Protein AF-A0A0N0KCA8-F1 (afdb_monomer)

Secondary structure (DSSP, 8-state):
--------HHHHHHHHHHHHHTT--HHHHHHHHHHHHTT--HHHHHHHHHHHHHHHHHHHHHTS-TTT-HHHHHHHHHHHHHSHHHHS----GGGSHHHHHHHHHHHHHHHHHHHHHHHHHHTT----------TTS---PPPTHHHHHHHHT-S-HHHHHHHHHHHHHHHHHHHHHHHHHHHHHHHHHHHHHHHHHHHHHHHHHHHHHHHHHHHTTPPPPHHHHHHHH----

Radius of gyration: 27.99 Å; Cα contacts (8 Å, |Δi|>4): 144; chains: 1; bounding box: 71×41×69 Å

Structure (mmCIF, N/CA/C/O backbone):
data_AF-A0A0N0KCA8-F1
#
_entry.id   AF-A0A0N0KCA8-F1
#
loop_
_atom_site.group_PDB
_atom_site.id
_atom_site.type_symbol
_atom_site.label_atom_id
_atom_site.label_alt_id
_atom_site.label_comp_id
_atom_site.label_asym_id
_atom_site.label_entity_id
_atom_site.label_seq_id
_atom_site.pdbx_PDB_ins_code
_atom_site.Cartn_x
_atom_site.Cartn_y
_atom_site.Cartn_z
_atom_site.occupancy
_atom_site.B_iso_or_equiv
_atom_site.auth_seq_id
_atom_site.auth_comp_id
_atom_site.auth_asym_id
_atom_site.auth_atom_id
_atom_site.pdbx_PDB_model_num
ATOM 1 N N . MET A 1 1 ? 18.206 -9.427 -24.114 1.00 37.22 1 MET A N 1
ATOM 2 C CA . MET A 1 1 ? 18.079 -10.069 -25.458 1.00 37.22 1 MET A CA 1
ATOM 3 C C . MET A 1 1 ? 18.743 -9.136 -26.460 1.00 37.22 1 MET A C 1
ATOM 5 O O . MET A 1 1 ? 18.180 -8.090 -26.753 1.00 37.22 1 MET A O 1
ATOM 9 N N . LEU A 1 2 ? 19.960 -9.450 -26.917 1.00 40.12 2 LEU A N 1
ATOM 10 C CA . LEU A 1 2 ? 20.650 -8.629 -27.917 1.00 40.12 2 LEU A CA 1
ATOM 11 C C . LEU A 1 2 ? 19.924 -8.774 -29.260 1.00 40.12 2 LEU A C 1
ATOM 13 O O . LEU A 1 2 ? 20.077 -9.776 -29.956 1.00 40.12 2 LEU A O 1
ATOM 17 N N . ILE A 1 3 ? 19.105 -7.778 -29.601 1.00 41.81 3 ILE A N 1
ATOM 18 C CA . ILE A 1 3 ? 18.668 -7.523 -30.979 1.00 41.81 3 ILE A CA 1
ATOM 19 C C . ILE A 1 3 ? 19.947 -7.491 -31.816 1.00 41.81 3 ILE A C 1
ATOM 21 O O . ILE A 1 3 ? 20.856 -6.774 -31.421 1.00 41.81 3 ILE A O 1
ATOM 25 N N . GLY A 1 4 ? 20.040 -8.287 -32.888 1.00 43.47 4 GLY A N 1
ATOM 26 C CA . GLY A 1 4 ? 21.270 -8.583 -33.641 1.00 43.47 4 GLY A CA 1
ATOM 27 C C . GLY A 1 4 ? 22.090 -7.363 -34.075 1.00 43.47 4 GLY A C 1
ATOM 28 O O . GLY A 1 4 ? 22.076 -6.967 -35.239 1.00 43.47 4 GLY A O 1
ATOM 29 N N . THR A 1 5 ? 22.832 -6.783 -33.140 1.00 54.12 5 THR A N 1
ATOM 30 C CA . THR A 1 5 ? 23.699 -5.633 -33.326 1.00 54.12 5 THR A CA 1
ATOM 31 C C . THR A 1 5 ? 25.033 -6.137 -33.835 1.00 54.12 5 THR A C 1
ATOM 33 O O . THR A 1 5 ? 25.737 -6.906 -33.180 1.00 54.12 5 THR A O 1
ATOM 36 N N . ARG A 1 6 ? 25.381 -5.724 -35.053 1.00 60.34 6 ARG A N 1
ATOM 37 C CA . ARG A 1 6 ? 26.718 -5.954 -35.591 1.00 60.34 6 ARG A CA 1
ATOM 38 C C . ARG A 1 6 ? 27.663 -4.978 -34.905 1.00 60.34 6 ARG A C 1
ATOM 40 O O . ARG A 1 6 ? 27.581 -3.777 -35.143 1.00 60.34 6 ARG A O 1
ATOM 47 N N . PHE A 1 7 ? 28.519 -5.500 -34.038 1.00 65.69 7 PHE A N 1
ATOM 48 C CA . PHE A 1 7 ? 29.639 -4.743 -33.500 1.00 65.69 7 PHE A CA 1
ATOM 49 C C . PHE A 1 7 ? 30.758 -4.685 -34.535 1.00 65.69 7 PHE A C 1
ATOM 51 O O . PHE A 1 7 ? 30.959 -5.629 -35.301 1.00 65.69 7 PHE A O 1
ATOM 58 N N . ASP A 1 8 ? 31.497 -3.583 -34.526 1.00 78.00 8 ASP A N 1
ATOM 59 C CA . ASP A 1 8 ? 32.816 -3.550 -35.142 1.00 78.00 8 ASP A CA 1
ATOM 60 C C . ASP A 1 8 ? 33.699 -4.656 -34.509 1.00 78.00 8 ASP A C 1
ATOM 62 O O . ASP A 1 8 ? 33.614 -4.852 -33.288 1.00 78.00 8 ASP A O 1
ATOM 66 N N . PRO A 1 9 ? 34.504 -5.407 -35.288 1.00 75.25 9 PRO A N 1
ATOM 67 C CA . PRO A 1 9 ? 35.347 -6.489 -34.773 1.00 75.25 9 PRO A CA 1
ATOM 68 C C . PRO A 1 9 ? 36.226 -6.089 -33.581 1.00 75.25 9 PRO A C 1
ATOM 70 O O . PRO A 1 9 ? 36.352 -6.867 -32.633 1.00 75.25 9 PRO A O 1
ATOM 73 N N . ASP A 1 10 ? 36.763 -4.868 -33.578 1.00 72.31 10 ASP A N 1
ATOM 74 C CA . ASP A 1 10 ? 37.635 -4.387 -32.503 1.00 72.31 10 ASP A CA 1
ATOM 75 C C . ASP A 1 10 ? 36.829 -4.082 -31.231 1.00 72.31 10 ASP A C 1
ATOM 77 O O . ASP A 1 10 ? 37.261 -4.357 -30.108 1.00 72.31 10 ASP A O 1
ATOM 81 N N . VAL A 1 11 ? 35.606 -3.568 -31.390 1.00 74.00 11 VAL A N 1
ATOM 82 C CA . VAL A 1 11 ? 34.668 -3.323 -30.281 1.00 74.00 11 VAL A CA 1
ATOM 83 C C . VAL A 1 11 ? 34.177 -4.645 -29.688 1.00 74.00 11 VAL A C 1
ATOM 85 O O . VAL A 1 11 ? 34.098 -4.784 -28.467 1.00 74.00 11 VAL A O 1
ATOM 88 N N . PHE A 1 12 ? 33.902 -5.636 -30.536 1.00 79.00 12 PHE A N 1
ATOM 89 C CA . PHE A 1 12 ? 33.502 -6.976 -30.114 1.00 79.00 12 PHE A CA 1
ATOM 90 C C . PHE A 1 12 ? 34.597 -7.669 -29.293 1.00 79.00 12 PHE A C 1
ATOM 92 O O . PHE A 1 12 ? 34.313 -8.227 -28.230 1.00 79.00 12 PHE A O 1
ATOM 99 N N . GLN A 1 13 ? 35.854 -7.603 -29.744 1.00 80.38 13 GLN A N 1
ATOM 100 C CA . GLN A 1 13 ? 36.986 -8.176 -29.012 1.00 80.38 13 GLN A CA 1
ATOM 101 C C . GLN A 1 13 ? 37.179 -7.508 -27.649 1.00 80.38 13 GLN A C 1
ATOM 103 O O . GLN A 1 13 ? 37.361 -8.206 -26.651 1.00 80.38 13 GLN A O 1
ATOM 108 N N . ARG A 1 14 ? 37.060 -6.176 -27.581 1.00 78.94 14 ARG A N 1
ATOM 109 C CA . ARG A 1 14 ? 37.140 -5.432 -26.315 1.00 78.94 14 ARG A CA 1
ATOM 110 C C . ARG A 1 14 ? 36.036 -5.833 -25.342 1.00 78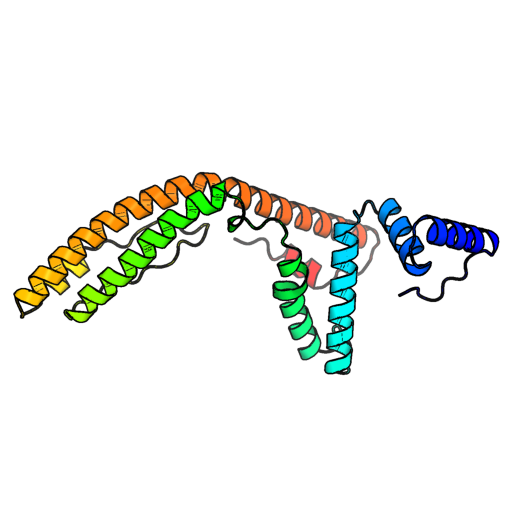.94 14 ARG A C 1
ATOM 112 O O . ARG A 1 14 ? 36.341 -6.160 -24.202 1.00 78.94 14 ARG A O 1
ATOM 119 N N . PHE A 1 15 ? 34.778 -5.894 -25.784 1.00 79.81 15 PHE A N 1
ATOM 120 C CA . PHE A 1 15 ? 33.688 -6.332 -24.907 1.00 79.81 15 PHE A CA 1
ATOM 121 C C . PHE A 1 15 ? 33.823 -7.789 -24.466 1.00 79.81 15 PHE A C 1
ATOM 123 O O . PHE A 1 15 ? 33.475 -8.111 -23.337 1.00 79.81 15 PHE A O 1
ATOM 130 N N . THR A 1 16 ? 34.363 -8.665 -25.311 1.00 83.31 16 THR A N 1
ATOM 131 C CA . THR A 1 16 ? 34.587 -10.071 -24.944 1.00 83.31 16 THR A CA 1
ATOM 132 C C . THR A 1 16 ? 35.695 -10.212 -23.896 1.00 83.31 16 THR A C 1
ATOM 134 O O . THR A 1 16 ? 35.553 -10.988 -22.948 1.00 83.31 16 THR A O 1
ATOM 137 N N . ALA A 1 17 ? 36.776 -9.438 -24.027 1.00 81.69 17 ALA A N 1
ATOM 138 C CA . ALA A 1 17 ? 37.848 -9.382 -23.036 1.00 81.69 17 ALA A CA 1
ATOM 139 C C . ALA A 1 17 ? 37.346 -8.827 -21.694 1.00 81.69 17 ALA A C 1
ATOM 141 O O . ALA A 1 17 ? 37.598 -9.419 -20.646 1.00 81.69 17 ALA A O 1
ATOM 142 N N . ASP A 1 18 ? 36.568 -7.747 -21.736 1.00 80.88 18 ASP A N 1
ATOM 143 C CA . ASP A 1 18 ? 36.010 -7.099 -20.549 1.00 80.88 18 ASP A CA 1
ATOM 144 C C . ASP A 1 18 ? 34.969 -7.982 -19.833 1.00 80.88 18 ASP A C 1
ATOM 146 O O . ASP A 1 18 ? 34.968 -8.068 -18.602 1.00 80.88 18 ASP A O 1
ATOM 150 N N . ALA A 1 19 ? 34.129 -8.692 -20.595 1.00 83.00 19 ALA A N 1
ATOM 151 C CA . ALA A 1 19 ? 33.165 -9.661 -20.072 1.00 83.00 19 ALA A CA 1
ATOM 152 C C . ALA A 1 19 ? 33.876 -10.822 -19.362 1.00 83.00 19 ALA A C 1
ATOM 154 O O . ALA A 1 19 ? 33.496 -11.200 -18.256 1.00 83.00 19 ALA A O 1
ATOM 155 N N . SER A 1 20 ? 34.965 -11.320 -19.956 1.00 79.88 20 SER A N 1
ATOM 156 C CA . SER A 1 20 ? 35.798 -12.374 -19.364 1.00 79.88 20 SER A CA 1
ATOM 157 C C . SER A 1 20 ? 36.511 -11.904 -18.092 1.00 79.88 20 SER A C 1
ATOM 159 O O . SER A 1 20 ? 36.629 -12.664 -17.137 1.00 79.88 20 SER A O 1
ATOM 161 N N . HIS A 1 21 ? 36.972 -10.650 -18.056 1.00 82.38 21 HIS A N 1
ATOM 162 C CA . HIS A 1 21 ? 37.623 -10.067 -16.881 1.00 82.38 21 HIS A CA 1
ATOM 163 C C . HIS A 1 21 ? 36.649 -9.845 -15.715 1.00 82.38 21 HIS A C 1
ATOM 165 O O . HIS A 1 21 ? 37.037 -9.952 -14.555 1.00 82.38 21 HIS A O 1
ATOM 171 N N . SER A 1 22 ? 35.388 -9.555 -16.032 1.00 77.75 22 SER A N 1
ATOM 172 C CA . SER A 1 22 ? 34.336 -9.248 -15.056 1.00 77.75 22 SER A CA 1
ATOM 173 C C . SER A 1 22 ? 33.479 -10.460 -14.670 1.00 77.75 22 SER A C 1
ATOM 175 O O . SER A 1 22 ? 32.490 -10.289 -13.962 1.00 77.75 22 SER A O 1
ATOM 177 N N . ASP A 1 23 ? 33.827 -11.658 -15.152 1.00 84.50 23 ASP A N 1
ATOM 178 C CA . ASP A 1 23 ? 33.072 -12.910 -14.979 1.00 84.50 23 ASP A CA 1
ATOM 179 C C . ASP A 1 23 ? 31.587 -12.794 -15.392 1.00 84.50 23 ASP A C 1
ATOM 181 O O . ASP A 1 23 ? 30.664 -13.283 -14.737 1.00 84.50 23 ASP A O 1
ATOM 185 N N . ARG A 1 24 ? 31.338 -12.079 -16.496 1.00 76.56 24 ARG A N 1
ATOM 186 C CA . ARG A 1 24 ? 30.006 -11.843 -17.067 1.00 76.56 24 ARG A CA 1
ATOM 187 C C . ARG A 1 24 ? 29.896 -12.453 -18.454 1.00 76.56 24 ARG A C 1
ATOM 189 O O . ARG A 1 24 ? 30.866 -12.570 -19.197 1.00 76.56 24 ARG A O 1
ATOM 196 N N . SER A 1 25 ? 28.671 -12.793 -18.848 1.00 82.19 25 SER A N 1
ATOM 197 C CA . SER A 1 25 ? 28.397 -13.112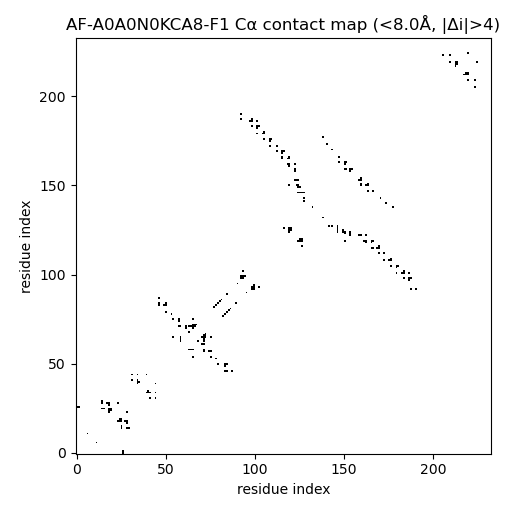 -20.248 1.00 82.19 25 SER A CA 1
ATOM 198 C C . SER A 1 25 ? 28.514 -11.841 -21.099 1.00 82.19 25 SER A C 1
ATOM 200 O O . SER A 1 25 ? 28.172 -10.748 -20.646 1.00 82.19 25 SER A O 1
ATOM 202 N N . LEU A 1 26 ? 28.963 -11.973 -22.351 1.00 77.81 26 LEU A N 1
ATOM 203 C CA . LEU A 1 26 ? 29.059 -10.844 -23.285 1.00 77.81 26 LEU A CA 1
ATOM 204 C C . LEU A 1 26 ? 27.745 -10.031 -23.390 1.00 77.81 26 LEU A C 1
ATOM 206 O O . LEU A 1 26 ? 27.817 -8.803 -23.349 1.00 77.81 26 LEU A O 1
ATOM 210 N N . PRO A 1 27 ? 26.546 -10.652 -23.456 1.00 77.31 27 PRO A N 1
ATOM 211 C CA . PRO A 1 27 ? 25.290 -9.906 -23.402 1.00 77.31 27 PRO A CA 1
ATOM 212 C C . PRO A 1 27 ? 25.114 -9.072 -22.127 1.00 77.31 27 PRO A C 1
ATOM 214 O O . PRO A 1 27 ? 24.722 -7.913 -22.223 1.00 77.31 27 PRO A O 1
ATOM 217 N N . HIS A 1 28 ? 25.451 -9.619 -20.955 1.00 73.12 28 HIS A N 1
ATOM 218 C CA . HIS A 1 28 ? 25.356 -8.882 -19.693 1.00 73.12 28 HIS A CA 1
ATOM 219 C C . HIS A 1 28 ? 26.371 -7.742 -19.597 1.00 73.12 28 HIS A C 1
ATOM 221 O O . HIS A 1 28 ? 26.047 -6.700 -19.043 1.00 73.12 28 HIS A O 1
ATOM 227 N N . GLU A 1 29 ? 27.575 -7.893 -20.149 1.00 78.56 29 GLU A N 1
ATOM 228 C CA . GLU A 1 29 ? 28.566 -6.809 -20.153 1.00 78.56 29 GLU A CA 1
ATOM 229 C C . GLU A 1 29 ? 28.117 -5.631 -21.036 1.00 78.56 29 GLU A C 1
ATOM 231 O O . GLU A 1 29 ? 28.305 -4.467 -20.674 1.00 78.56 29 GLU A O 1
ATOM 236 N N . VAL A 1 30 ? 27.455 -5.912 -22.164 1.00 77.56 30 VAL A N 1
ATOM 237 C CA . VAL A 1 30 ? 26.854 -4.870 -23.010 1.00 77.56 30 VAL A CA 1
ATOM 238 C C . VAL A 1 30 ? 25.689 -4.180 -22.291 1.00 77.56 30 VAL A C 1
ATOM 240 O O . VAL A 1 30 ? 25.617 -2.951 -22.297 1.00 77.56 30 VAL A O 1
ATOM 243 N N . GLU A 1 31 ? 24.804 -4.944 -21.645 1.00 71.69 31 GLU A N 1
ATOM 244 C CA . GLU A 1 31 ? 23.679 -4.404 -20.867 1.00 71.69 31 GLU A CA 1
ATOM 245 C C . GLU A 1 31 ? 24.172 -3.553 -19.679 1.00 71.69 31 GLU A C 1
ATOM 247 O O . GLU A 1 31 ? 23.689 -2.437 -19.490 1.00 71.69 31 GLU A O 1
ATOM 252 N N . TYR A 1 32 ? 25.202 -4.004 -18.958 1.00 71.38 32 TYR A N 1
ATOM 253 C CA . TYR A 1 32 ? 25.847 -3.267 -17.865 1.00 71.38 32 TYR A CA 1
ATOM 254 C C . TYR A 1 32 ? 26.456 -1.936 -18.324 1.00 71.38 32 TYR A C 1
ATOM 256 O O . TYR A 1 32 ? 26.297 -0.899 -17.686 1.00 71.38 32 TYR A O 1
ATOM 264 N N . ARG A 1 33 ? 27.143 -1.908 -19.467 1.00 71.44 33 ARG A N 1
ATOM 265 C CA . ARG A 1 33 ? 27.733 -0.657 -19.973 1.00 71.44 33 ARG A CA 1
ATOM 266 C C . ARG A 1 33 ? 26.690 0.314 -20.497 1.00 71.44 33 ARG A C 1
ATOM 268 O O . ARG A 1 33 ? 26.816 1.517 -20.271 1.00 71.44 33 ARG A O 1
ATOM 275 N N . ALA A 1 34 ? 25.653 -0.196 -21.157 1.00 71.31 34 ALA A N 1
ATOM 276 C CA . ALA A 1 34 ? 24.502 0.611 -21.541 1.00 71.31 34 ALA A CA 1
ATOM 277 C C . ALA A 1 34 ? 23.802 1.200 -20.304 1.00 71.31 34 ALA A C 1
ATOM 279 O O . ALA A 1 34 ? 23.367 2.350 -20.337 1.00 71.31 34 ALA A O 1
ATOM 280 N N . SER A 1 35 ? 23.762 0.460 -19.193 1.00 63.34 35 SER A N 1
ATOM 281 C CA . SER A 1 35 ? 23.184 0.931 -17.935 1.00 63.34 35 SER A CA 1
ATOM 282 C C . SER A 1 35 ? 24.028 2.001 -17.254 1.00 63.34 35 SER A C 1
ATOM 284 O O . SER A 1 35 ? 23.462 2.989 -16.797 1.00 63.34 35 SER A O 1
ATOM 286 N N . ILE A 1 36 ? 25.362 1.864 -17.241 1.00 64.88 36 ILE A N 1
ATOM 287 C CA . ILE A 1 36 ? 26.271 2.906 -16.739 1.00 64.88 36 ILE A CA 1
ATOM 288 C C . ILE A 1 36 ? 26.043 4.206 -17.512 1.00 64.88 36 ILE A C 1
ATOM 290 O O . ILE A 1 36 ? 25.911 5.267 -16.906 1.00 64.88 36 ILE A O 1
ATOM 294 N N . LEU A 1 37 ? 25.955 4.123 -18.842 1.00 60.00 37 LEU A N 1
ATOM 295 C CA . LEU A 1 37 ? 25.692 5.281 -19.700 1.00 60.00 37 LEU A CA 1
ATOM 296 C C . LEU A 1 37 ? 24.308 5.898 -19.446 1.00 60.00 37 LEU A C 1
ATOM 298 O O . LEU A 1 37 ? 24.154 7.111 -19.561 1.00 60.00 37 LEU A O 1
ATOM 302 N N . ALA A 1 38 ? 23.324 5.084 -19.066 1.00 60.81 38 ALA A N 1
ATOM 303 C CA . ALA A 1 38 ? 21.981 5.523 -18.694 1.00 60.81 38 ALA A CA 1
ATOM 304 C C . ALA A 1 38 ? 21.843 5.929 -17.209 1.00 60.81 38 ALA A C 1
ATOM 306 O O . ALA A 1 38 ? 20.753 6.307 -16.785 1.00 60.81 38 ALA A O 1
ATOM 307 N N . GLY A 1 39 ? 22.913 5.845 -16.407 1.00 62.31 39 GLY A N 1
ATOM 308 C CA . GLY A 1 39 ? 22.878 6.134 -14.968 1.00 62.31 39 GLY A CA 1
ATOM 309 C C . GLY A 1 39 ? 22.072 5.126 -14.136 1.00 62.31 39 GLY A C 1
ATOM 310 O O . GLY A 1 39 ? 21.650 5.442 -13.025 1.00 62.31 39 GLY A O 1
ATOM 311 N N . VAL A 1 40 ? 21.838 3.920 -14.658 1.00 69.38 40 VAL A N 1
ATOM 312 C CA . VAL A 1 40 ? 21.051 2.864 -14.011 1.00 69.38 40 VAL A CA 1
ATOM 313 C C . VAL A 1 40 ? 21.973 1.971 -13.181 1.00 69.38 40 VAL A C 1
ATOM 315 O O . VAL A 1 40 ? 22.914 1.371 -13.706 1.00 69.38 40 VAL A O 1
ATOM 318 N N . ASN A 1 41 ? 21.697 1.874 -11.877 1.00 73.38 41 ASN A N 1
ATOM 319 C CA . ASN A 1 41 ? 22.476 1.040 -10.963 1.00 73.38 41 ASN A CA 1
ATOM 320 C C . ASN A 1 41 ? 22.186 -0.466 -11.150 1.00 73.38 41 ASN A C 1
ATOM 322 O O . ASN A 1 41 ? 21.128 -0.866 -11.639 1.00 73.38 41 ASN A O 1
ATOM 326 N N . GLU A 1 42 ? 23.137 -1.304 -10.734 1.00 72.06 42 GLU A N 1
ATOM 327 C CA . GLU A 1 42 ? 23.076 -2.767 -10.874 1.00 72.06 42 GLU A CA 1
ATOM 328 C C . GLU A 1 42 ? 21.803 -3.404 -10.264 1.00 72.06 42 GLU A C 1
ATOM 330 O O . GLU A 1 42 ? 21.177 -4.226 -10.935 1.00 72.06 42 GLU A O 1
ATOM 335 N N . PRO A 1 43 ? 21.317 -3.007 -9.066 1.00 76.19 43 PRO A N 1
ATOM 336 C CA . PRO A 1 43 ? 20.047 -3.523 -8.544 1.00 76.19 43 PRO A CA 1
ATOM 337 C C . PRO A 1 43 ? 18.841 -3.211 -9.441 1.00 76.19 43 PRO A C 1
ATOM 339 O O . PRO A 1 43 ? 17.955 -4.050 -9.612 1.00 76.19 43 PRO A O 1
ATOM 342 N N . THR A 1 44 ? 18.810 -2.021 -10.048 1.00 74.00 44 THR A N 1
ATOM 343 C CA . THR A 1 44 ? 17.738 -1.636 -10.975 1.00 74.00 44 THR A CA 1
ATOM 344 C C . THR A 1 44 ? 17.789 -2.477 -12.246 1.00 74.00 44 THR A C 1
ATOM 346 O O . THR A 1 44 ? 16.746 -2.923 -12.720 1.00 74.00 44 THR A O 1
ATOM 349 N N . LEU A 1 45 ? 18.984 -2.763 -12.771 1.00 74.06 45 LEU A N 1
ATOM 350 C CA . LEU A 1 45 ? 19.143 -3.672 -13.907 1.00 74.06 45 LEU A CA 1
ATOM 351 C C . LEU A 1 45 ? 18.614 -5.072 -13.611 1.00 74.06 45 LEU A C 1
ATOM 353 O O . LEU A 1 45 ? 17.862 -5.627 -14.408 1.00 74.06 45 LEU A O 1
ATOM 357 N N . GLN A 1 46 ? 18.975 -5.634 -12.459 1.00 78.69 46 GLN A N 1
ATOM 358 C CA . GLN A 1 46 ? 18.518 -6.964 -12.065 1.00 78.69 46 GLN A CA 1
ATOM 359 C C . GLN A 1 46 ? 16.992 -7.022 -11.966 1.00 78.69 46 GLN A C 1
ATOM 361 O O . GLN A 1 46 ? 16.382 -7.979 -12.448 1.00 78.69 46 GLN A O 1
ATOM 366 N N . LEU A 1 47 ? 16.364 -5.979 -11.415 1.00 81.75 47 LEU A N 1
ATOM 367 C CA . LEU A 1 47 ? 14.909 -5.867 -11.367 1.00 81.75 47 LEU A CA 1
ATOM 368 C C . LEU A 1 47 ? 14.290 -5.787 -12.772 1.00 81.75 47 LEU A C 1
ATOM 370 O O . LEU A 1 47 ? 13.340 -6.515 -13.059 1.00 81.75 47 LEU A O 1
ATOM 374 N N . ILE A 1 48 ? 14.835 -4.955 -13.665 1.00 81.00 48 ILE A N 1
ATOM 375 C CA . ILE A 1 48 ? 14.360 -4.842 -15.055 1.00 81.00 48 ILE A CA 1
ATOM 376 C C . ILE A 1 48 ? 14.459 -6.195 -15.771 1.00 81.00 48 ILE A C 1
ATOM 378 O O . ILE A 1 48 ? 13.489 -6.634 -16.390 1.00 81.00 48 ILE A O 1
ATOM 382 N N . SER A 1 49 ? 15.585 -6.897 -15.642 1.00 79.75 49 SER A N 1
ATOM 383 C CA . SER A 1 49 ? 15.778 -8.218 -16.248 1.00 79.75 49 SER A CA 1
ATOM 384 C C . SER A 1 49 ? 14.776 -9.250 -15.723 1.00 79.75 49 SER A C 1
ATOM 386 O O . SER A 1 49 ? 14.215 -10.020 -16.506 1.00 79.75 49 SER A O 1
ATOM 388 N N . GLN A 1 50 ? 14.479 -9.240 -14.419 1.00 83.12 50 GLN A N 1
ATOM 389 C CA . GLN A 1 50 ? 13.448 -10.105 -13.835 1.00 83.12 50 GLN A CA 1
ATOM 390 C C . GLN A 1 50 ? 12.049 -9.785 -14.378 1.00 83.12 50 GLN A C 1
ATOM 392 O O . GLN A 1 50 ? 11.299 -10.706 -14.705 1.00 83.12 50 GLN A O 1
ATOM 397 N N . LEU A 1 51 ? 11.699 -8.502 -14.504 1.00 85.12 51 LEU A N 1
ATOM 398 C CA . LEU A 1 51 ? 10.417 -8.069 -15.065 1.00 85.12 51 LEU A CA 1
ATOM 399 C C . LEU A 1 51 ? 10.256 -8.526 -16.517 1.00 85.12 51 LEU A C 1
ATOM 401 O O . LEU A 1 51 ? 9.237 -9.124 -16.857 1.00 85.12 51 LEU A O 1
ATOM 405 N N . ILE A 1 52 ? 11.278 -8.312 -17.349 1.00 86.38 52 ILE A N 1
ATOM 406 C CA . ILE A 1 52 ? 11.278 -8.743 -18.753 1.00 86.38 52 ILE A CA 1
ATOM 407 C C . ILE A 1 52 ? 11.083 -10.258 -18.847 1.00 86.38 52 ILE A C 1
ATOM 409 O O . ILE A 1 52 ? 10.221 -10.717 -19.595 1.00 86.38 52 ILE A O 1
ATOM 413 N N . SER A 1 53 ? 11.831 -11.037 -18.059 1.00 86.19 53 SER A N 1
ATOM 414 C CA . SER A 1 53 ? 11.698 -12.498 -18.049 1.00 86.19 53 SER A CA 1
ATOM 415 C C . SER A 1 53 ? 10.283 -12.942 -17.672 1.00 86.19 53 SER A C 1
ATOM 417 O O . SER A 1 53 ? 9.742 -13.855 -18.291 1.00 86.19 53 SER A O 1
ATOM 419 N N . ARG A 1 54 ? 9.652 -12.294 -16.683 1.00 86.44 54 ARG A N 1
ATOM 420 C CA . ARG A 1 54 ? 8.287 -12.633 -16.256 1.00 86.44 54 ARG A CA 1
ATOM 421 C C . ARG A 1 54 ? 7.233 -12.291 -17.300 1.00 86.44 54 ARG A C 1
ATOM 423 O O . ARG A 1 54 ? 6.312 -13.080 -17.482 1.00 86.44 54 ARG A O 1
ATOM 430 N N . ILE A 1 55 ? 7.374 -11.161 -17.991 1.00 88.19 55 ILE A N 1
ATOM 431 C CA . ILE A 1 55 ? 6.492 -10.809 -19.112 1.00 88.19 55 ILE A CA 1
ATOM 432 C C . ILE A 1 55 ? 6.599 -11.878 -20.204 1.00 88.19 55 ILE A C 1
ATOM 434 O O . ILE A 1 55 ? 5.580 -12.403 -20.637 1.00 88.19 55 ILE A O 1
ATOM 438 N N . GLN A 1 56 ? 7.819 -12.279 -20.572 1.00 88.00 56 GLN A N 1
ATOM 439 C CA . GLN A 1 56 ? 8.035 -13.320 -21.582 1.00 88.00 56 GLN A CA 1
ATOM 440 C C . GLN A 1 56 ? 7.425 -14.668 -21.186 1.00 88.00 56 GLN A C 1
ATOM 442 O O . GLN A 1 56 ? 6.900 -15.383 -22.037 1.00 88.00 56 GLN A O 1
ATOM 447 N N . ASP A 1 57 ? 7.487 -15.043 -19.909 1.00 89.56 57 ASP A N 1
ATOM 448 C CA . ASP A 1 57 ? 6.863 -16.279 -19.436 1.00 89.56 57 ASP A CA 1
ATOM 449 C C . ASP A 1 57 ? 5.332 -16.213 -19.502 1.00 89.56 57 ASP A C 1
ATOM 451 O O . ASP A 1 57 ? 4.702 -17.192 -19.904 1.00 89.56 57 ASP A O 1
ATOM 455 N N . LEU A 1 58 ? 4.733 -15.061 -19.186 1.00 85.81 58 LEU A N 1
ATOM 456 C CA . LEU A 1 58 ? 3.292 -14.847 -19.344 1.00 85.81 58 LEU A CA 1
ATOM 457 C C . LEU A 1 58 ? 2.870 -14.936 -20.814 1.00 85.81 58 LEU A C 1
ATOM 459 O O . LEU A 1 58 ? 1.938 -15.674 -21.123 1.00 85.81 58 LEU A O 1
ATOM 463 N N . GLU A 1 59 ? 3.596 -14.285 -21.725 1.00 90.56 59 GLU A N 1
ATOM 464 C CA . GLU A 1 59 ? 3.320 -14.343 -23.168 1.00 90.56 59 GLU A CA 1
ATOM 465 C C . GLU A 1 59 ? 3.465 -15.761 -23.742 1.00 90.56 59 GLU A C 1
ATOM 467 O O . GLU A 1 59 ? 2.702 -16.158 -24.623 1.00 90.56 59 GLU A O 1
ATOM 472 N N . LYS A 1 60 ? 4.400 -16.576 -23.230 1.00 91.62 60 LYS A N 1
ATOM 473 C CA . LYS A 1 60 ? 4.510 -17.999 -23.612 1.00 91.62 60 LYS A CA 1
ATOM 474 C C . LYS A 1 60 ? 3.286 -18.805 -23.182 1.00 91.62 60 LYS A C 1
ATOM 476 O O . LYS A 1 60 ? 2.858 -19.692 -23.920 1.00 91.62 60 LYS A O 1
ATOM 481 N N . VAL A 1 61 ? 2.748 -18.531 -21.992 1.00 89.00 61 VAL A N 1
ATOM 482 C CA . VAL A 1 61 ? 1.581 -19.241 -21.446 1.00 89.00 61 VAL A CA 1
ATOM 483 C C . VAL A 1 61 ? 0.307 -18.836 -22.184 1.00 89.00 61 VAL A C 1
ATOM 485 O O . VAL A 1 61 ? -0.458 -19.709 -22.596 1.00 89.00 61 VAL A O 1
ATOM 488 N N . THR A 1 62 ? 0.093 -17.538 -22.397 1.00 85.88 62 THR A N 1
ATOM 489 C CA . THR A 1 62 ? -1.095 -17.018 -23.092 1.00 85.88 62 THR A CA 1
ATOM 490 C C . THR A 1 62 ? -0.998 -17.140 -24.612 1.00 85.88 62 THR A C 1
ATOM 492 O O . THR A 1 62 ? -2.015 -17.069 -25.301 1.00 85.88 62 THR A O 1
ATOM 495 N N . LYS A 1 63 ? 0.211 -17.376 -25.143 1.00 91.19 63 LYS A N 1
ATOM 496 C CA . LYS A 1 63 ? 0.546 -17.437 -26.578 1.00 91.19 63 LYS A CA 1
ATOM 497 C C . LYS A 1 63 ? 0.228 -16.146 -27.334 1.00 91.19 63 LYS A C 1
ATOM 499 O O . LYS A 1 63 ? 0.033 -16.179 -28.549 1.00 91.19 63 LYS A O 1
ATOM 504 N N . LYS A 1 64 ? 0.146 -15.026 -26.622 1.00 89.06 64 LYS A N 1
ATOM 505 C CA . LYS A 1 64 ? -0.196 -13.719 -27.174 1.00 89.06 64 LYS A CA 1
ATOM 506 C C . LYS A 1 64 ? 0.710 -12.649 -26.588 1.00 89.06 64 LYS A C 1
ATOM 508 O O . LYS A 1 64 ? 1.180 -12.779 -25.462 1.00 89.06 64 LYS A O 1
ATOM 513 N N . CYS A 1 65 ? 0.926 -11.593 -27.363 1.00 85.19 65 CYS A N 1
ATOM 514 C CA . CYS A 1 65 ? 1.685 -10.432 -26.929 1.00 85.19 65 CYS A CA 1
ATOM 515 C C . CYS A 1 65 ? 0.882 -9.622 -25.903 1.00 85.19 65 CYS A C 1
ATOM 517 O O . CYS A 1 65 ? -0.304 -9.352 -26.109 1.00 85.19 65 CYS A O 1
ATOM 519 N N . TRP A 1 66 ? 1.523 -9.166 -24.826 1.00 79.94 66 TRP A N 1
ATOM 520 C CA . TRP A 1 66 ? 0.824 -8.474 -23.730 1.00 79.94 66 TRP A CA 1
ATOM 521 C C . TRP A 1 66 ? 0.189 -7.138 -24.136 1.00 79.94 66 TRP A C 1
ATOM 523 O O . TRP A 1 66 ? -0.749 -6.679 -23.495 1.00 79.94 66 TRP A O 1
ATOM 533 N N . HIS A 1 67 ? 0.695 -6.510 -25.197 1.00 82.38 67 HIS A N 1
ATOM 534 C CA . HIS A 1 67 ? 0.180 -5.247 -25.725 1.00 82.38 67 HIS A CA 1
ATOM 535 C C . HIS A 1 67 ? -0.939 -5.433 -26.764 1.00 82.38 67 HIS A C 1
ATOM 537 O O . HIS A 1 67 ? -1.536 -4.447 -27.189 1.00 82.38 67 HIS A O 1
ATOM 543 N N . GLU A 1 68 ? -1.233 -6.673 -27.168 1.00 86.56 68 GLU A N 1
ATOM 544 C CA . GLU A 1 68 ? -2.243 -7.002 -28.186 1.00 86.56 68 GLU A CA 1
ATOM 545 C C . GLU A 1 68 ? -3.431 -7.792 -27.610 1.00 86.56 68 GLU A C 1
ATOM 547 O O . GLU A 1 68 ? -4.437 -7.986 -28.293 1.00 86.56 68 GLU A O 1
ATOM 552 N N . ASP A 1 69 ? -3.338 -8.249 -26.358 1.00 90.00 69 ASP A N 1
ATOM 553 C CA . ASP A 1 69 ? -4.328 -9.117 -25.725 1.00 90.00 69 ASP A CA 1
ATOM 554 C C . ASP A 1 69 ? -4.660 -8.687 -24.292 1.00 90.00 69 ASP A C 1
ATOM 556 O O . ASP A 1 69 ? -3.778 -8.536 -23.449 1.00 90.00 69 ASP A O 1
ATOM 560 N N . LEU A 1 70 ? -5.957 -8.531 -24.008 1.00 83.50 70 LEU A N 1
ATOM 561 C CA . LEU A 1 70 ? -6.455 -8.016 -22.728 1.00 83.50 70 LEU A CA 1
ATOM 562 C C . LEU A 1 70 ? -6.166 -8.945 -21.542 1.00 83.50 70 LEU A C 1
ATOM 564 O O . LEU A 1 70 ? -5.883 -8.460 -20.447 1.00 83.50 70 LEU A O 1
ATOM 568 N N . GLU A 1 71 ? -6.228 -10.264 -21.736 1.00 83.56 71 GLU A N 1
ATOM 569 C CA . GLU A 1 71 ? -5.968 -11.232 -20.663 1.00 83.56 71 GLU A CA 1
ATOM 570 C C . GLU A 1 71 ? -4.483 -11.239 -20.294 1.00 83.56 71 GLU A C 1
ATOM 572 O O . GLU A 1 71 ? -4.119 -11.174 -19.117 1.00 83.56 71 GLU A O 1
ATOM 577 N N . THR A 1 72 ? -3.618 -11.231 -21.309 1.00 77.12 72 THR A N 1
ATOM 578 C CA . THR A 1 72 ? -2.167 -11.137 -21.133 1.00 77.12 72 THR A CA 1
ATOM 579 C C . THR A 1 72 ? -1.774 -9.795 -20.513 1.00 77.12 72 THR A C 1
ATOM 581 O O . THR A 1 72 ? -0.950 -9.759 -19.598 1.00 77.12 72 THR A O 1
ATOM 584 N N . TRP A 1 73 ? -2.409 -8.695 -20.934 1.00 86.06 73 TRP A N 1
ATOM 585 C CA . TRP A 1 73 ? -2.226 -7.373 -20.334 1.00 86.06 73 TRP A CA 1
ATOM 586 C C . TRP A 1 73 ? -2.585 -7.366 -18.843 1.00 86.06 73 TRP A C 1
ATOM 588 O O . TRP A 1 73 ? -1.800 -6.898 -18.017 1.00 86.06 73 TRP A O 1
ATOM 598 N N . ALA A 1 74 ? -3.742 -7.928 -18.477 1.00 77.12 74 ALA A N 1
ATOM 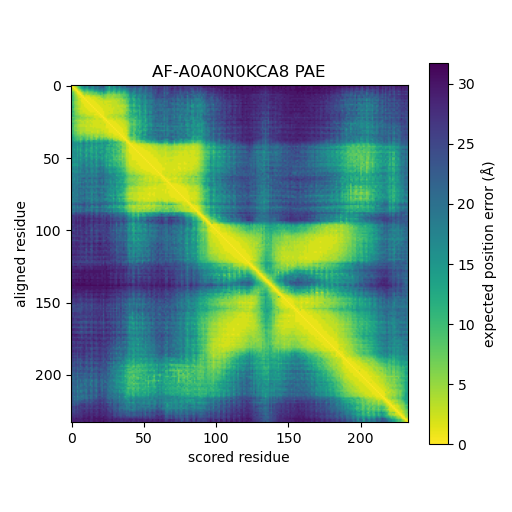599 C CA . ALA A 1 74 ? -4.187 -7.996 -17.088 1.00 77.12 74 ALA A CA 1
ATOM 600 C C . ALA A 1 74 ? -3.225 -8.831 -16.228 1.00 77.12 74 ALA A C 1
ATOM 602 O O . ALA A 1 74 ? -2.867 -8.419 -15.124 1.00 77.12 74 ALA A O 1
ATOM 603 N N . ALA A 1 75 ? -2.740 -9.959 -16.753 1.00 76.62 75 ALA A N 1
ATOM 604 C CA . ALA A 1 75 ? -1.747 -10.787 -16.075 1.00 76.62 75 ALA A CA 1
ATOM 605 C C . ALA A 1 75 ? -0.420 -10.040 -15.846 1.00 76.62 75 ALA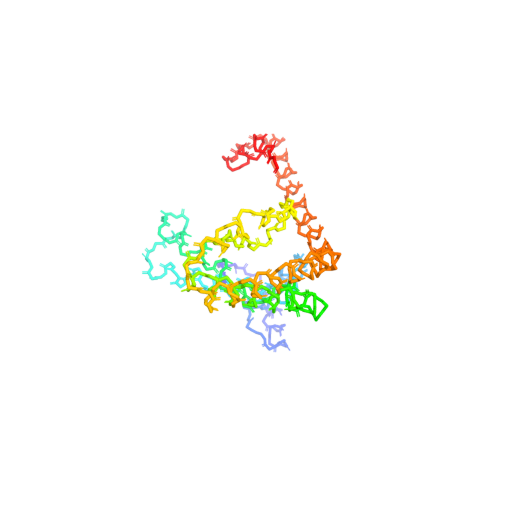 A C 1
ATOM 607 O O . ALA A 1 75 ? 0.151 -10.114 -14.755 1.00 76.62 75 ALA A O 1
ATOM 608 N N . VAL A 1 76 ? 0.052 -9.275 -16.840 1.00 78.56 76 VAL A N 1
ATOM 609 C CA . VAL A 1 76 ? 1.239 -8.416 -16.697 1.00 78.56 76 VAL A CA 1
ATOM 610 C C . VAL A 1 76 ? 0.996 -7.307 -15.672 1.00 78.56 76 VAL A C 1
ATOM 612 O O . VAL A 1 76 ? 1.864 -7.070 -14.837 1.00 78.56 76 VAL A O 1
ATOM 615 N N . SER A 1 77 ? -0.177 -6.671 -15.668 1.00 78.25 77 SER A N 1
ATOM 616 C CA . SER A 1 77 ? -0.536 -5.637 -14.687 1.00 78.25 77 SER A CA 1
ATOM 617 C C . SER A 1 77 ? -0.476 -6.163 -13.248 1.00 78.25 77 SER A C 1
ATOM 619 O O . SER A 1 77 ? 0.191 -5.561 -12.402 1.00 78.25 77 SER A O 1
ATOM 621 N N . VAL A 1 78 ? -1.067 -7.335 -12.988 1.00 74.94 78 VAL A N 1
ATOM 622 C CA . VAL A 1 78 ? -0.998 -7.995 -11.673 1.00 74.94 78 VAL A CA 1
ATOM 623 C C . VAL A 1 78 ? 0.451 -8.341 -11.313 1.00 74.94 78 VAL A C 1
ATOM 625 O O . VAL A 1 78 ? 0.901 -8.035 -10.208 1.00 74.94 78 VAL A O 1
ATOM 628 N N . MET A 1 79 ? 1.224 -8.900 -12.251 1.00 86.75 79 MET A N 1
ATOM 629 C CA . MET A 1 79 ? 2.642 -9.223 -12.045 1.00 86.75 79 MET A CA 1
ATOM 630 C C . MET A 1 79 ? 3.485 -7.985 -11.714 1.00 86.75 79 MET A C 1
ATOM 632 O O . MET A 1 79 ? 4.347 -8.058 -10.842 1.00 86.75 79 MET A O 1
ATOM 636 N N . LEU A 1 80 ? 3.229 -6.837 -12.340 1.00 80.62 80 LEU A N 1
ATOM 637 C CA . LEU A 1 80 ? 3.924 -5.592 -12.006 1.00 80.62 80 LEU A CA 1
ATOM 638 C C . LEU A 1 80 ? 3.572 -5.104 -10.592 1.00 80.62 80 LEU A C 1
ATOM 640 O O . LEU A 1 80 ? 4.450 -4.604 -9.893 1.00 80.62 80 LEU A O 1
ATOM 644 N N . SER A 1 81 ? 2.329 -5.293 -10.138 1.00 68.88 81 SER A N 1
ATOM 645 C CA . SER A 1 81 ? 1.925 -4.927 -8.772 1.00 68.88 81 SER A CA 1
ATOM 646 C C . SER A 1 81 ? 2.398 -5.903 -7.685 1.00 68.88 81 SER A C 1
ATOM 648 O O . SER A 1 81 ? 2.699 -5.480 -6.569 1.00 68.88 81 SER A O 1
ATOM 650 N N . GLU A 1 82 ? 2.487 -7.202 -7.983 1.00 72.38 82 GLU A N 1
ATOM 651 C CA . GLU A 1 82 ? 2.682 -8.248 -6.965 1.00 72.38 82 GLU A CA 1
ATOM 652 C C . GLU A 1 82 ? 3.959 -9.081 -7.133 1.00 72.38 82 GLU A C 1
ATOM 654 O O . GLU A 1 82 ? 4.328 -9.828 -6.228 1.00 72.38 82 GLU A O 1
ATOM 659 N N . GLY A 1 83 ? 4.637 -8.965 -8.270 1.00 74.56 83 GLY A N 1
ATOM 660 C CA . GLY A 1 83 ? 5.748 -9.819 -8.679 1.00 74.56 83 GLY A CA 1
ATOM 661 C C . GLY A 1 83 ? 7.132 -9.281 -8.286 1.00 74.56 83 GLY A C 1
ATOM 662 O O . GLY A 1 83 ? 7.349 -8.906 -7.128 1.00 74.56 83 GLY A O 1
ATOM 663 N N . PRO A 1 84 ? 8.116 -9.263 -9.209 1.00 76.06 84 PRO A N 1
ATOM 664 C CA . PRO A 1 84 ? 9.497 -8.902 -8.889 1.00 76.06 84 PRO A CA 1
ATOM 665 C C . PRO A 1 84 ? 9.657 -7.520 -8.255 1.00 76.06 84 PRO A C 1
ATOM 667 O O . PRO A 1 84 ? 10.497 -7.374 -7.381 1.00 76.06 84 PRO A O 1
ATOM 670 N N . ILE A 1 85 ? 8.819 -6.535 -8.603 1.00 70.50 85 ILE A N 1
ATOM 671 C CA . ILE A 1 85 ? 8.842 -5.202 -7.970 1.00 70.50 85 ILE A CA 1
ATOM 672 C C . ILE A 1 85 ? 8.518 -5.303 -6.475 1.00 70.50 85 ILE A C 1
ATOM 674 O O . ILE A 1 85 ? 9.227 -4.736 -5.648 1.00 70.50 85 ILE A O 1
ATOM 678 N N . ARG A 1 86 ? 7.498 -6.085 -6.105 1.00 66.94 86 ARG A N 1
ATOM 679 C CA . ARG A 1 86 ? 7.142 -6.333 -4.702 1.00 66.94 86 ARG A CA 1
ATOM 680 C C . ARG A 1 86 ? 8.223 -7.134 -3.970 1.00 66.94 86 ARG A C 1
ATOM 682 O O . ARG A 1 86 ? 8.472 -6.888 -2.794 1.00 66.94 86 ARG A O 1
ATOM 689 N N . THR A 1 87 ? 8.879 -8.070 -4.659 1.00 70.06 87 THR A N 1
ATOM 690 C CA . THR A 1 87 ? 9.941 -8.925 -4.086 1.00 70.06 87 THR A CA 1
ATOM 691 C C . THR A 1 87 ? 11.267 -8.184 -3.922 1.00 70.06 87 THR A C 1
ATOM 693 O O . THR A 1 87 ? 11.955 -8.380 -2.926 1.00 70.06 87 THR A O 1
ATOM 696 N N . ALA A 1 88 ? 11.603 -7.302 -4.864 1.00 65.19 88 ALA A N 1
ATOM 697 C CA . ALA A 1 88 ? 12.769 -6.429 -4.802 1.00 65.19 88 ALA A CA 1
ATOM 698 C C . ALA A 1 88 ? 12.659 -5.386 -3.686 1.00 65.19 88 ALA A C 1
ATOM 700 O O . ALA A 1 88 ? 13.661 -4.752 -3.372 1.00 65.19 88 ALA A O 1
ATOM 701 N N . LYS A 1 89 ? 11.470 -5.249 -3.073 1.00 59.53 89 LYS A N 1
ATOM 702 C CA . LYS A 1 89 ? 11.211 -4.416 -1.898 1.00 59.53 89 LYS A CA 1
ATOM 703 C C . LYS A 1 89 ? 11.825 -3.020 -2.057 1.00 59.53 89 LYS A C 1
ATOM 705 O O . LYS A 1 89 ? 12.784 -2.697 -1.353 1.00 59.53 89 LYS A O 1
ATOM 710 N N . PRO A 1 90 ? 11.279 -2.151 -2.933 1.00 57.38 90 PRO A N 1
ATOM 711 C CA . PRO A 1 90 ? 11.448 -0.723 -2.682 1.00 57.38 90 PRO A CA 1
ATOM 712 C C . PRO A 1 90 ? 11.034 -0.500 -1.225 1.00 57.38 90 PRO A C 1
ATOM 714 O O . PRO A 1 90 ? 9.980 -1.013 -0.848 1.00 57.38 90 PRO A O 1
ATOM 717 N N . LEU A 1 91 ? 11.892 0.130 -0.411 1.00 52.06 91 LEU A N 1
ATOM 718 C CA . LEU A 1 91 ? 11.685 0.313 1.033 1.00 52.06 91 LEU A CA 1
ATOM 719 C C . LEU A 1 91 ? 10.214 0.654 1.297 1.00 52.06 91 LEU A C 1
ATOM 721 O O . LEU A 1 91 ? 9.741 1.747 0.985 1.00 52.06 91 LEU A O 1
ATOM 725 N N . LEU A 1 92 ? 9.462 -0.346 1.764 1.00 48.50 92 LEU A N 1
ATOM 726 C CA . LEU A 1 92 ? 8.064 -0.160 2.098 1.00 48.50 92 LEU A CA 1
ATOM 727 C C . LEU A 1 92 ? 8.043 0.575 3.436 1.00 48.50 92 LEU A C 1
ATOM 729 O O . LEU A 1 92 ? 8.795 0.179 4.329 1.00 48.50 92 LEU A O 1
ATOM 733 N N . PRO A 1 93 ? 7.135 1.548 3.625 1.00 48.81 93 PRO A N 1
ATOM 734 C CA . PRO A 1 93 ? 6.989 2.277 4.883 1.00 48.81 93 PRO A CA 1
ATOM 735 C C . PRO A 1 93 ? 7.012 1.329 6.077 1.00 48.81 93 PRO A C 1
ATOM 737 O O . PRO A 1 93 ? 7.833 1.451 6.966 1.00 48.81 93 PRO A O 1
ATOM 740 N N . GLY A 1 94 ? 6.166 0.296 6.057 1.00 46.53 94 GLY A N 1
ATOM 741 C CA . GLY A 1 94 ? 5.985 -0.627 7.182 1.00 46.53 94 GLY A CA 1
ATOM 742 C C . GLY A 1 94 ? 7.171 -1.545 7.507 1.00 46.53 94 GLY A C 1
ATOM 743 O O . GLY A 1 94 ? 7.088 -2.322 8.465 1.00 46.53 94 GLY A O 1
ATOM 744 N N . GLU A 1 95 ? 8.250 -1.516 6.723 1.00 48.41 95 GLU A N 1
ATOM 745 C CA . GLU A 1 95 ? 9.468 -2.290 6.990 1.00 48.41 95 GLU A CA 1
ATOM 746 C C . GLU A 1 95 ? 10.587 -1.464 7.634 1.00 48.41 95 GLU A C 1
ATOM 748 O O . GLU A 1 95 ? 11.504 -2.058 8.202 1.00 48.41 95 GLU A O 1
ATOM 753 N N . GLU A 1 96 ? 10.477 -0.133 7.652 1.00 58.44 96 GLU A N 1
ATOM 754 C CA . GLU A 1 96 ? 11.348 0.716 8.462 1.00 58.44 96 GLU A CA 1
ATOM 755 C C . GLU A 1 96 ? 10.999 0.532 9.941 1.00 58.44 96 GLU A C 1
ATOM 757 O O . GLU A 1 96 ? 9.827 0.568 10.329 1.00 58.44 96 GLU A O 1
ATOM 762 N N . ALA A 1 97 ? 12.014 0.299 10.778 1.00 64.88 97 ALA A N 1
ATOM 763 C CA . ALA A 1 97 ? 11.822 -0.003 12.197 1.00 64.88 97 ALA A CA 1
ATOM 764 C C . ALA A 1 97 ? 10.965 1.060 12.906 1.00 64.88 97 ALA A C 1
ATOM 766 O O . ALA A 1 97 ? 10.142 0.719 13.752 1.00 64.88 97 ALA A O 1
ATOM 767 N N . GLU A 1 98 ? 11.107 2.322 12.501 1.00 66.56 98 GLU A N 1
ATOM 768 C CA . GLU A 1 98 ? 10.378 3.474 13.035 1.00 66.56 98 GLU A CA 1
ATOM 769 C C . GLU A 1 98 ? 8.889 3.450 12.660 1.00 66.56 98 GLU A C 1
ATOM 771 O O . GLU A 1 98 ? 8.022 3.603 13.519 1.00 66.56 98 GLU A O 1
ATOM 776 N N . ILE A 1 99 ? 8.561 3.163 11.399 1.00 64.75 99 ILE A N 1
ATOM 777 C CA . ILE A 1 99 ? 7.169 3.072 10.936 1.00 64.75 99 ILE A CA 1
ATOM 778 C C . ILE A 1 99 ? 6.506 1.800 11.469 1.00 64.75 99 ILE A C 1
ATOM 780 O O . ILE A 1 99 ? 5.339 1.823 11.863 1.00 64.75 99 ILE A O 1
ATOM 784 N N . ARG A 1 100 ? 7.236 0.682 11.545 1.00 69.69 100 ARG A N 1
ATOM 785 C CA . ARG A 1 100 ? 6.736 -0.536 12.192 1.00 69.69 100 ARG A CA 1
ATOM 786 C C . ARG A 1 100 ? 6.431 -0.280 13.667 1.00 69.69 100 ARG A C 1
ATOM 788 O O . ARG A 1 100 ? 5.362 -0.675 14.126 1.00 69.69 100 ARG A O 1
ATOM 795 N N . ALA A 1 101 ? 7.324 0.404 14.383 1.00 74.69 101 ALA A N 1
ATOM 796 C CA . ALA A 1 101 ? 7.099 0.806 15.768 1.00 74.69 101 ALA A CA 1
ATOM 797 C C . ALA A 1 101 ? 5.877 1.730 15.915 1.00 74.69 101 ALA A C 1
ATOM 799 O O . ALA A 1 101 ? 5.169 1.633 16.911 1.00 74.69 101 ALA A O 1
ATOM 800 N N . ALA A 1 102 ? 5.582 2.560 14.910 1.00 72.69 102 ALA A N 1
ATOM 801 C CA . ALA A 1 102 ? 4.402 3.422 14.897 1.00 72.69 102 ALA A CA 1
ATOM 802 C C . ALA A 1 102 ? 3.085 2.679 14.576 1.00 72.69 102 ALA A C 1
ATOM 804 O O . ALA A 1 102 ? 2.038 3.003 15.134 1.00 72.69 102 ALA A O 1
ATOM 805 N N . ILE A 1 103 ? 3.109 1.674 13.690 1.00 75.06 103 ILE A N 1
ATOM 806 C CA . ILE A 1 103 ? 1.902 0.961 13.227 1.00 75.06 103 ILE A CA 1
ATOM 807 C C . ILE A 1 103 ? 1.494 -0.184 14.165 1.00 75.06 103 ILE A C 1
ATOM 809 O O . ILE A 1 103 ? 0.299 -0.439 14.326 1.00 75.06 103 ILE A O 1
ATOM 813 N N . VAL A 1 104 ? 2.452 -0.889 14.779 1.00 82.06 104 VAL A N 1
ATOM 814 C CA . VAL A 1 104 ? 2.171 -2.048 15.651 1.00 82.06 104 VAL A CA 1
ATOM 815 C C . VAL A 1 104 ? 1.185 -1.707 16.782 1.00 82.06 104 VAL A C 1
ATOM 817 O O . VAL A 1 104 ? 0.183 -2.416 16.887 1.00 82.06 104 VAL A O 1
ATOM 820 N N . PRO A 1 105 ? 1.351 -0.606 17.543 1.00 81.69 105 PRO A N 1
ATOM 821 C CA . PRO A 1 105 ? 0.399 -0.231 18.589 1.00 81.69 105 PRO A CA 1
ATOM 822 C C . PRO A 1 105 ? -1.018 0.014 18.055 1.00 81.69 105 PRO A C 1
ATOM 824 O O . PRO A 1 105 ? -1.997 -0.399 18.673 1.00 81.69 105 PRO A O 1
ATOM 827 N N . ILE A 1 106 ? -1.151 0.633 16.875 1.00 82.06 106 ILE A N 1
ATOM 828 C CA . ILE A 1 106 ? -2.458 0.881 16.240 1.00 82.06 106 ILE A CA 1
ATOM 829 C C . ILE A 1 106 ? -3.148 -0.442 15.907 1.00 82.06 106 ILE A C 1
ATOM 831 O O . ILE A 1 106 ? -4.354 -0.584 16.114 1.00 82.06 106 ILE A O 1
ATOM 835 N N . ARG A 1 107 ? -2.385 -1.415 15.398 1.00 79.94 107 ARG A N 1
ATOM 836 C CA . ARG A 1 107 ? -2.899 -2.741 15.052 1.00 79.94 107 ARG A CA 1
ATOM 837 C C . ARG A 1 107 ? -3.338 -3.523 16.285 1.00 79.94 107 ARG A C 1
ATOM 839 O O . ARG A 1 107 ? -4.435 -4.066 16.278 1.00 79.94 107 ARG A O 1
ATOM 846 N N . GLU A 1 108 ? -2.540 -3.522 17.347 1.00 85.75 108 GLU A N 1
ATOM 847 C CA . GLU A 1 108 ? -2.897 -4.176 18.613 1.00 85.75 108 GLU A CA 1
ATOM 848 C C . GLU A 1 108 ? -4.171 -3.583 19.229 1.00 85.75 108 GLU A C 1
ATOM 850 O O . GLU A 1 108 ? -5.032 -4.318 19.720 1.00 85.75 108 GLU A O 1
ATOM 855 N N . ILE A 1 109 ? -4.323 -2.254 19.170 1.00 85.06 109 ILE A N 1
ATOM 856 C CA . ILE A 1 109 ? -5.543 -1.579 19.622 1.00 85.06 109 ILE A CA 1
ATOM 857 C C . ILE A 1 109 ? -6.735 -1.994 18.754 1.00 85.06 109 ILE A C 1
ATOM 859 O O . ILE A 1 109 ? -7.786 -2.325 19.298 1.00 85.06 109 ILE A O 1
ATOM 863 N N . TYR A 1 110 ? -6.580 -2.022 17.429 1.00 80.25 110 TYR A N 1
ATOM 864 C CA . TYR A 1 110 ? -7.644 -2.435 16.513 1.00 80.25 110 TYR A CA 1
ATOM 865 C C . TYR A 1 110 ? -8.088 -3.885 16.746 1.00 80.25 110 TYR A C 1
ATOM 867 O O . TYR A 1 110 ? -9.284 -4.141 16.863 1.00 80.25 110 TYR A O 1
ATOM 875 N N . ASP A 1 111 ? -7.147 -4.819 16.895 1.00 82.75 111 ASP A N 1
ATOM 876 C CA . ASP A 1 111 ? -7.454 -6.231 17.147 1.00 82.75 111 ASP A CA 1
ATOM 877 C C . ASP A 1 111 ? -8.243 -6.398 18.463 1.00 82.75 111 ASP A C 1
ATOM 879 O O . ASP A 1 111 ? -9.231 -7.138 18.519 1.00 82.75 111 ASP A O 1
ATOM 883 N N . ARG A 1 112 ? -7.882 -5.639 19.510 1.00 87.38 112 ARG A N 1
ATOM 884 C CA . ARG A 1 112 ? -8.662 -5.569 20.759 1.00 87.38 112 ARG A CA 1
ATOM 885 C C . ARG A 1 112 ? -10.045 -4.951 20.565 1.00 87.38 112 ARG A C 1
ATOM 887 O O . ARG A 1 112 ? -11.017 -5.473 21.105 1.00 87.38 112 ARG A O 1
ATOM 894 N N . GLN A 1 113 ? -10.157 -3.869 19.796 1.00 82.94 113 GLN A N 1
ATOM 895 C CA . GLN A 1 113 ? -11.445 -3.244 19.490 1.00 82.94 113 GLN A CA 1
ATOM 896 C C . GLN A 1 113 ? -12.385 -4.222 18.767 1.00 82.94 113 GLN A C 1
ATOM 898 O O . GLN A 1 113 ? -13.556 -4.322 19.133 1.00 82.94 113 GLN A O 1
ATOM 903 N N . CYS A 1 114 ? -11.879 -4.993 17.800 1.00 81.50 114 CYS A N 1
ATOM 904 C CA . CYS A 1 114 ? -12.642 -6.037 17.114 1.00 81.50 114 CYS A CA 1
ATOM 905 C C . CYS A 1 114 ? -13.119 -7.139 18.072 1.00 81.50 114 CYS A C 1
ATOM 907 O O . CYS A 1 114 ? -14.269 -7.579 17.980 1.00 81.50 114 CYS A O 1
ATOM 909 N N . ALA A 1 115 ? -12.273 -7.561 19.018 1.00 85.94 115 ALA A N 1
ATOM 910 C CA . ALA A 1 115 ? -12.654 -8.544 20.031 1.00 85.94 115 ALA A CA 1
ATOM 911 C C . ALA A 1 115 ? -13.803 -8.034 20.921 1.00 85.94 115 ALA A C 1
ATOM 913 O O . ALA A 1 115 ? -14.795 -8.739 21.105 1.00 85.94 115 ALA A O 1
ATOM 914 N N . LEU A 1 116 ? -13.723 -6.786 21.393 1.00 87.06 116 LEU A N 1
ATOM 915 C CA . LEU A 1 116 ? -14.765 -6.170 22.223 1.00 87.06 116 LEU A CA 1
ATOM 916 C C . LEU A 1 116 ? -16.070 -5.929 21.454 1.00 87.06 116 LEU A C 1
ATOM 918 O O . LEU A 1 116 ? -17.151 -6.139 21.999 1.00 87.06 116 LEU A O 1
ATOM 922 N N . VAL A 1 117 ? -16.000 -5.540 20.176 1.00 85.56 117 VAL A N 1
ATOM 923 C CA . VAL A 1 117 ? -17.192 -5.454 19.313 1.00 85.56 117 VAL A CA 1
ATOM 924 C C . VAL A 1 117 ? -17.865 -6.809 19.179 1.00 85.56 117 VAL A C 1
ATOM 926 O O . VAL A 1 117 ? -19.085 -6.898 19.300 1.00 85.56 117 VAL A O 1
ATOM 929 N N . THR A 1 118 ? -17.079 -7.866 18.978 1.00 85.50 118 THR A N 1
ATOM 930 C CA . THR A 1 118 ? -17.598 -9.235 18.896 1.00 85.50 118 THR A CA 1
ATOM 931 C C . THR A 1 118 ? -18.266 -9.648 20.210 1.00 85.50 118 THR A C 1
ATOM 933 O O . THR A 1 118 ? -19.339 -10.252 20.195 1.00 85.50 118 THR A O 1
ATOM 936 N N . GLU A 1 119 ? -17.689 -9.271 21.353 1.00 85.94 119 GLU A N 1
ATOM 937 C CA . GLU A 1 119 ? -18.271 -9.520 22.673 1.00 85.94 119 GLU A CA 1
ATOM 938 C C . GLU A 1 119 ? -19.607 -8.784 22.865 1.00 85.94 119 GLU A C 1
ATOM 940 O O . GLU A 1 119 ? -20.604 -9.408 23.235 1.00 85.94 119 GLU A O 1
ATOM 945 N N . ILE A 1 120 ? -19.676 -7.490 22.543 1.00 85.25 120 ILE A N 1
ATOM 946 C CA . ILE A 1 120 ? -20.913 -6.696 22.641 1.00 85.25 120 ILE A CA 1
ATOM 947 C C . ILE A 1 120 ? -21.987 -7.230 21.678 1.00 85.25 120 ILE A C 1
ATOM 949 O O . ILE A 1 120 ? -23.154 -7.359 22.058 1.00 85.25 120 ILE A O 1
ATOM 953 N N . ALA A 1 121 ? -21.592 -7.610 20.460 1.00 85.25 121 ALA A N 1
ATOM 954 C CA . ALA A 1 121 ? -22.482 -8.217 19.475 1.00 85.25 121 ALA A CA 1
ATOM 955 C C . ALA A 1 121 ? -23.053 -9.555 19.962 1.00 85.25 121 ALA A C 1
ATOM 957 O O . ALA A 1 121 ? -24.245 -9.814 19.793 1.00 85.25 121 ALA A O 1
ATOM 958 N N . SER A 1 122 ? -22.244 -10.378 20.639 1.00 86.19 122 SER A N 1
ATOM 959 C CA . SER A 1 122 ? -22.699 -11.648 21.223 1.00 86.19 122 SER A CA 1
ATOM 960 C C . SER A 1 122 ? -23.746 -11.466 22.331 1.00 86.19 122 SER A C 1
ATOM 962 O O . SER A 1 122 ? -24.575 -12.349 22.547 1.00 86.19 122 SER A O 1
ATOM 964 N N . ALA A 1 123 ? -23.761 -10.301 22.989 1.00 83.19 123 ALA A N 1
ATOM 965 C CA . ALA A 1 123 ? -24.776 -9.918 23.968 1.00 83.19 123 ALA A CA 1
ATOM 966 C C . ALA A 1 123 ? -26.070 -9.366 23.326 1.00 83.19 123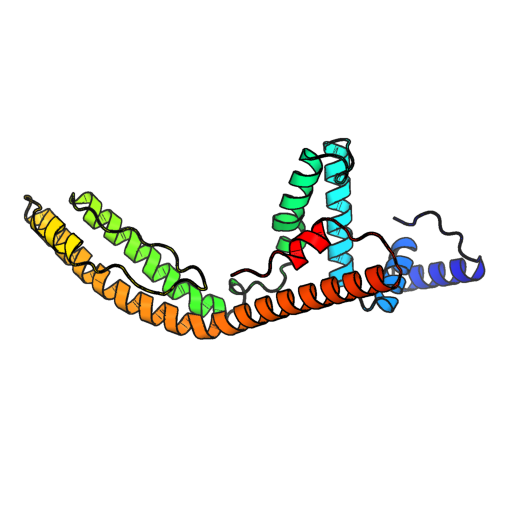 ALA A C 1
ATOM 968 O O . ALA A 1 123 ? -27.029 -9.065 24.039 1.00 83.19 123 ALA A O 1
ATOM 969 N N . GLY A 1 124 ? -26.120 -9.253 21.993 1.00 79.81 124 GLY A N 1
ATOM 970 C CA . GLY A 1 124 ? -27.295 -8.824 21.231 1.00 79.81 124 GLY A CA 1
ATOM 971 C C . GLY A 1 124 ? -27.371 -7.324 20.936 1.00 79.81 124 GLY A C 1
ATOM 972 O O . GLY A 1 124 ? -28.433 -6.851 20.533 1.00 79.81 124 GLY A O 1
ATOM 973 N N . ALA A 1 125 ? -26.282 -6.570 21.123 1.00 81.69 125 ALA A N 1
ATOM 974 C CA . ALA A 1 125 ? -26.219 -5.144 20.801 1.00 81.69 125 ALA A CA 1
ATOM 975 C C . ALA A 1 125 ? -25.393 -4.882 19.533 1.00 81.69 125 ALA A C 1
ATOM 977 O O . ALA A 1 125 ? -24.308 -5.426 19.352 1.00 81.69 125 ALA A O 1
ATOM 978 N N . THR A 1 126 ? -25.893 -4.018 18.650 1.00 76.00 126 THR A N 1
ATOM 979 C CA . THR A 1 126 ? -25.163 -3.600 17.445 1.00 76.00 126 THR A CA 1
ATOM 980 C C . THR A 1 126 ? -24.185 -2.475 17.779 1.00 76.00 126 THR A C 1
ATOM 982 O O . THR A 1 126 ? -24.558 -1.502 18.436 1.00 76.00 126 THR A O 1
ATOM 985 N N . VAL A 1 127 ? -22.948 -2.597 17.296 1.00 70.19 127 VAL A N 1
ATOM 986 C CA . VAL A 1 127 ? -21.874 -1.604 17.451 1.00 70.19 127 VAL A CA 1
ATOM 987 C C . VAL A 1 127 ? -21.465 -1.118 16.063 1.00 70.19 127 VAL A C 1
ATOM 989 O O . VAL A 1 127 ? -21.511 -1.894 15.107 1.00 70.19 127 VAL A O 1
ATOM 992 N N . VAL A 1 128 ? -21.117 0.163 15.925 1.00 67.69 128 VAL A N 1
ATOM 993 C CA . VAL A 1 128 ? -20.679 0.718 14.638 1.00 67.69 128 VAL A CA 1
ATOM 994 C C . VAL A 1 128 ? -19.300 0.153 14.290 1.00 67.69 128 VAL A C 1
ATOM 996 O O . VAL A 1 128 ? -18.399 0.149 15.128 1.00 67.69 128 VAL A O 1
ATOM 999 N N . ASP A 1 129 ? -19.151 -0.328 13.055 1.00 58.00 129 ASP A N 1
ATOM 1000 C CA . ASP A 1 129 ? -17.925 -0.976 12.584 1.00 58.00 129 ASP A CA 1
ATOM 1001 C C . ASP A 1 129 ? -16.757 0.015 12.417 1.00 58.00 129 ASP A C 1
ATOM 1003 O O . ASP A 1 129 ? -16.942 1.210 12.154 1.00 58.00 129 ASP A O 1
ATOM 1007 N N . PHE A 1 130 ? -15.531 -0.490 12.554 1.00 61.81 130 PHE A N 1
ATOM 1008 C CA . PHE A 1 130 ? -14.307 0.297 12.478 1.00 61.81 130 PHE A CA 1
ATOM 1009 C C . PHE A 1 130 ? -13.717 0.274 11.075 1.00 61.81 130 PHE A C 1
ATOM 1011 O O . PHE A 1 130 ? -13.106 -0.709 10.657 1.00 61.81 130 PHE A O 1
ATOM 1018 N N . ALA A 1 131 ? -13.760 1.412 10.385 1.00 55.56 131 ALA A N 1
ATOM 1019 C CA . ALA A 1 131 ? -12.917 1.593 9.212 1.00 55.56 131 ALA A CA 1
ATOM 1020 C C . ALA A 1 131 ? -11.437 1.675 9.632 1.00 55.56 131 ALA A C 1
ATOM 1022 O O . ALA A 1 131 ? -11.074 2.373 10.590 1.00 55.56 131 ALA A O 1
ATOM 1023 N N . TRP A 1 132 ? -10.569 0.972 8.901 1.00 50.66 132 TRP A N 1
ATOM 1024 C CA . TRP A 1 132 ? -9.128 1.195 8.977 1.00 50.66 132 TRP A CA 1
ATOM 1025 C C . TRP A 1 132 ? -8.828 2.631 8.519 1.00 50.66 132 TRP A C 1
ATOM 1027 O O . TRP A 1 132 ? -9.414 3.074 7.523 1.00 50.66 132 TRP A O 1
ATOM 1037 N N . PRO A 1 133 ? -7.961 3.390 9.215 1.00 50.62 133 PRO A N 1
ATOM 1038 C CA . PRO A 1 133 ? -7.679 4.761 8.824 1.00 50.62 133 PRO A CA 1
ATOM 1039 C C . PRO A 1 133 ? -7.016 4.749 7.445 1.00 50.62 133 PRO A C 1
ATOM 1041 O O . PRO A 1 133 ? -5.914 4.236 7.261 1.00 50.62 133 PRO A O 1
ATOM 1044 N N . THR A 1 134 ? -7.715 5.291 6.451 1.00 46.78 134 THR A N 1
ATOM 1045 C CA . THR A 1 134 ? -7.137 5.552 5.134 1.00 46.78 134 THR A CA 1
ATOM 1046 C C . THR A 1 134 ? -6.422 6.891 5.211 1.00 46.78 134 THR A C 1
ATOM 1048 O O . THR A 1 134 ? -7.020 7.889 5.624 1.00 46.78 134 THR A O 1
ATOM 1051 N N . VAL A 1 135 ? -5.143 6.925 4.833 1.00 43.19 135 VAL A N 1
ATOM 1052 C CA . VAL A 1 135 ? -4.350 8.160 4.797 1.00 43.19 135 VAL A CA 1
ATOM 1053 C C . VAL A 1 135 ? -5.110 9.205 3.965 1.00 43.19 135 VAL A C 1
ATOM 1055 O O . VAL A 1 135 ? -5.400 8.972 2.796 1.00 43.19 135 VAL A O 1
ATOM 1058 N N . GLY A 1 136 ? -5.496 10.327 4.583 1.00 39.84 136 GLY A N 1
ATOM 1059 C CA . GLY A 1 136 ? -6.179 11.445 3.913 1.00 39.84 136 GLY A CA 1
ATOM 1060 C C . GLY A 1 136 ? -7.681 11.614 4.193 1.00 39.84 136 GLY A C 1
ATOM 1061 O O . GLY A 1 136 ? -8.207 12.691 3.916 1.00 39.84 136 GLY A O 1
ATOM 1062 N N . ARG A 1 137 ? -8.385 10.640 4.794 1.00 42.88 137 ARG A N 1
ATOM 1063 C CA . ARG A 1 137 ? -9.753 10.864 5.310 1.00 42.88 137 ARG A CA 1
ATOM 1064 C C . ARG A 1 137 ? -9.711 11.242 6.788 1.00 42.88 137 ARG A C 1
ATOM 1066 O O . ARG A 1 137 ? -8.980 10.643 7.568 1.00 42.88 137 ARG A O 1
ATOM 1073 N N . GLY A 1 138 ? -10.482 12.267 7.155 1.00 39.75 138 GLY A N 1
ATOM 1074 C CA . GLY A 1 138 ? -10.539 12.799 8.516 1.00 39.75 138 GLY A CA 1
ATOM 1075 C C . GLY A 1 138 ? -10.772 11.709 9.565 1.00 39.75 138 GLY A C 1
ATOM 1076 O O . GLY A 1 138 ? -11.635 10.850 9.401 1.00 39.75 138 GLY A O 1
ATOM 1077 N N . LEU A 1 139 ? -9.996 11.779 10.648 1.00 44.78 139 LEU A N 1
ATOM 1078 C CA . LEU A 1 139 ? -9.972 10.848 11.782 1.00 44.78 139 LEU A CA 1
ATOM 1079 C C . LEU A 1 139 ? -11.179 11.029 12.721 1.00 44.78 139 LEU A C 1
ATOM 1081 O O . LEU A 1 139 ? -11.033 11.072 13.939 1.00 44.78 139 LEU A O 1
ATOM 1085 N N . GLY A 1 140 ? -12.377 11.208 12.168 1.00 44.09 140 GLY A N 1
ATOM 1086 C CA . GLY A 1 140 ? -13.590 11.323 12.970 1.00 44.09 140 GLY A CA 1
ATOM 1087 C C . GLY A 1 140 ? -14.047 9.942 13.416 1.00 44.09 140 GLY A C 1
ATOM 1088 O O . GLY A 1 140 ? -14.549 9.181 12.592 1.00 44.09 140 GLY A O 1
ATOM 1089 N N . MET A 1 141 ? -13.896 9.611 14.700 1.00 56.28 141 MET A N 1
ATOM 1090 C CA . MET A 1 141 ? -14.567 8.430 15.243 1.00 56.28 141 MET A CA 1
ATOM 1091 C C . MET A 1 141 ? -16.068 8.701 15.391 1.00 56.28 141 MET A C 1
ATOM 1093 O O . MET A 1 141 ? -16.451 9.773 15.874 1.00 56.28 141 MET A O 1
ATOM 1097 N N . PRO A 1 142 ? -16.933 7.761 14.971 1.00 58.12 142 PRO A N 1
ATOM 1098 C CA . PRO A 1 142 ? -18.365 7.910 15.143 1.00 58.12 142 PRO A CA 1
ATOM 1099 C C . PRO A 1 142 ? -18.705 7.959 16.642 1.00 58.12 142 PRO A C 1
ATOM 1101 O O . PRO A 1 142 ? -18.126 7.227 17.446 1.00 58.12 142 PRO A O 1
ATOM 1104 N N . PRO A 1 143 ? -19.637 8.825 17.057 1.00 60.16 143 PRO A N 1
ATOM 1105 C CA . PRO A 1 143 ? -19.975 8.972 18.465 1.00 60.16 143 PRO A CA 1
ATOM 1106 C C . PRO A 1 143 ? -20.759 7.746 18.990 1.00 60.16 143 PRO A C 1
ATOM 1108 O O . PRO A 1 143 ? -21.779 7.362 18.429 1.00 60.16 143 PRO A O 1
ATOM 1111 N N . ARG A 1 144 ? -20.321 7.164 20.120 1.00 67.88 144 ARG A N 1
ATOM 1112 C CA . ARG A 1 144 ? -20.815 5.876 20.678 1.00 67.88 144 ARG A CA 1
ATOM 1113 C C . ARG A 1 144 ? -22.084 5.919 21.545 1.00 67.88 144 ARG A C 1
ATOM 1115 O O . ARG A 1 144 ? -22.386 4.976 22.279 1.00 67.88 144 ARG A O 1
ATOM 1122 N N . HIS A 1 145 ? -22.823 7.024 21.543 1.00 67.00 145 HIS A N 1
ATOM 1123 C CA . HIS A 1 145 ? -23.975 7.197 22.443 1.00 67.00 145 HIS A CA 1
ATOM 1124 C C . HIS A 1 145 ? -25.152 6.274 22.088 1.00 67.00 145 HIS A C 1
ATOM 1126 O O . HIS A 1 145 ? -25.874 5.826 22.979 1.00 67.00 145 HIS A O 1
ATOM 1132 N N . THR A 1 146 ? -25.314 5.946 20.806 1.00 70.56 146 THR A N 1
ATOM 1133 C CA . THR A 1 146 ? -26.325 5.005 20.302 1.00 70.56 146 THR A CA 1
ATOM 1134 C C . THR A 1 146 ? -26.070 3.572 20.778 1.00 70.56 146 THR A C 1
ATOM 1136 O O . THR A 1 146 ? -27.007 2.865 21.143 1.00 70.56 146 THR A O 1
ATOM 1139 N N . GLU A 1 147 ? -24.802 3.173 20.869 1.00 78.62 147 GLU A N 1
ATOM 1140 C CA . GLU A 1 147 ? -24.370 1.839 21.304 1.00 78.62 147 GLU A CA 1
ATOM 1141 C C . GLU A 1 147 ? -24.707 1.603 22.781 1.00 78.62 147 GLU A C 1
ATOM 1143 O O . GLU A 1 147 ? -25.282 0.577 23.141 1.00 78.62 147 GLU A O 1
ATOM 1148 N N . LYS A 1 148 ? -24.449 2.597 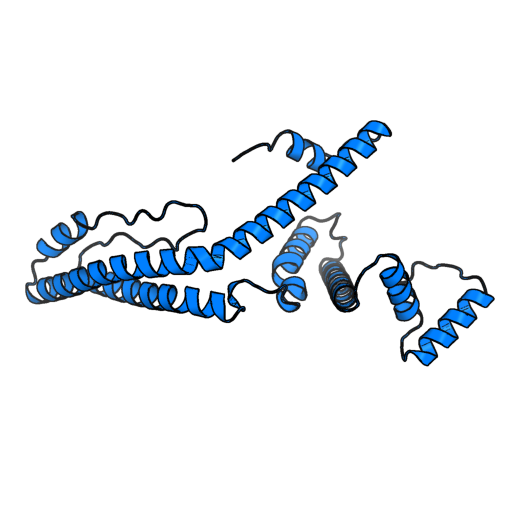23.644 1.00 81.88 148 LYS A N 1
ATOM 1149 C CA . LYS A 1 148 ? -24.783 2.516 25.075 1.00 81.88 148 LYS A CA 1
ATOM 1150 C C . LYS A 1 148 ? -26.287 2.349 25.310 1.00 81.88 148 LYS A C 1
ATOM 1152 O O . LYS A 1 148 ? -26.691 1.608 26.210 1.00 81.88 148 LYS A O 1
ATOM 1157 N N . ALA A 1 149 ? -27.117 3.022 24.510 1.00 80.06 149 ALA A N 1
ATOM 1158 C CA . ALA A 1 149 ? -28.569 2.878 24.576 1.00 80.06 149 ALA A CA 1
ATOM 1159 C C . ALA A 1 149 ? -29.019 1.464 24.165 1.00 80.06 149 ALA A C 1
ATOM 1161 O O . ALA A 1 149 ? -29.831 0.862 24.867 1.00 80.06 149 ALA A O 1
ATOM 1162 N N . ALA A 1 150 ? -28.442 0.906 23.094 1.00 83.00 150 ALA A N 1
ATOM 1163 C CA . ALA A 1 150 ? 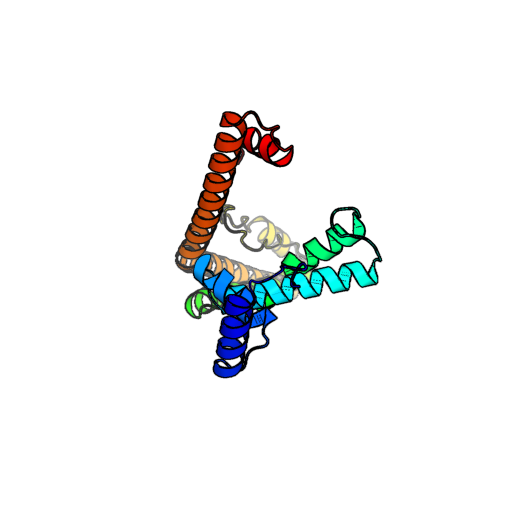-28.715 -0.462 22.653 1.00 83.00 150 ALA A CA 1
ATOM 1164 C C . ALA A 1 150 ? -28.309 -1.506 23.709 1.00 83.00 150 ALA A C 1
ATOM 1166 O O . ALA A 1 150 ? -29.087 -2.404 24.022 1.00 83.00 150 ALA A O 1
ATOM 1167 N N . ILE A 1 151 ? -27.137 -1.342 24.329 1.00 85.00 151 ILE A N 1
ATOM 1168 C CA . ILE A 1 151 ? -26.660 -2.213 25.414 1.00 85.00 151 ILE A CA 1
ATOM 1169 C C . ILE A 1 151 ? -27.585 -2.137 26.635 1.00 85.00 151 ILE A C 1
ATOM 1171 O O . ILE A 1 151 ? -27.908 -3.152 27.249 1.00 85.00 151 ILE A O 1
ATOM 1175 N N . SER A 1 152 ? -28.056 -0.938 26.982 1.00 85.06 152 SER A N 1
ATOM 1176 C CA . SER A 1 152 ? -28.935 -0.737 28.143 1.00 85.06 152 SER A CA 1
ATOM 1177 C C . SER A 1 152 ? -30.303 -1.413 27.988 1.00 85.06 152 SER A C 1
ATOM 1179 O O . SER A 1 152 ? -30.956 -1.682 28.996 1.00 85.06 152 SER A O 1
ATOM 1181 N N . ALA A 1 153 ? -30.721 -1.702 26.751 1.00 86.25 153 ALA A N 1
ATOM 1182 C CA . ALA A 1 153 ? -31.966 -2.393 26.425 1.00 86.25 153 ALA A CA 1
ATOM 1183 C C . ALA A 1 153 ? -31.866 -3.933 26.495 1.00 86.25 153 ALA A C 1
ATOM 1185 O O . ALA A 1 153 ? -32.884 -4.617 26.346 1.00 86.25 153 ALA A O 1
ATOM 1186 N N . ILE A 1 154 ? -30.672 -4.495 26.729 1.00 88.38 154 ILE A N 1
ATOM 1187 C CA . ILE A 1 154 ? -30.474 -5.940 26.909 1.00 88.38 154 ILE A CA 1
ATOM 1188 C C . ILE A 1 154 ? -31.217 -6.405 28.171 1.00 88.38 154 ILE A C 1
ATOM 1190 O O . ILE A 1 154 ? -31.045 -5.844 29.252 1.00 88.38 154 ILE A O 1
ATOM 1194 N N . LYS A 1 155 ? -32.042 -7.451 28.034 1.00 87.19 155 LYS A N 1
ATOM 1195 C CA . LYS A 1 155 ? -32.870 -7.989 29.131 1.00 87.19 155 LYS A CA 1
ATOM 1196 C C . LYS A 1 155 ? -32.089 -8.843 30.133 1.00 87.19 155 LYS A C 1
ATOM 1198 O O . LYS A 1 155 ? -32.457 -8.885 31.301 1.00 87.19 155 LYS A O 1
ATOM 1203 N N . ASP A 1 156 ? -31.062 -9.557 29.675 1.00 92.00 156 ASP A N 1
ATOM 1204 C CA . ASP A 1 156 ? -30.191 -10.346 30.549 1.00 92.00 156 ASP A CA 1
ATOM 1205 C C . ASP A 1 156 ? -29.205 -9.415 31.265 1.00 92.00 156 ASP A C 1
ATOM 1207 O O . ASP A 1 156 ? -28.280 -8.884 30.650 1.00 92.00 156 ASP A O 1
ATOM 1211 N N . GLU A 1 157 ? -29.388 -9.237 32.574 1.00 89.50 157 GLU A N 1
ATOM 1212 C CA . GLU A 1 157 ? -28.572 -8.329 33.383 1.00 89.50 157 GLU A CA 1
ATOM 1213 C C . GLU A 1 157 ? -27.089 -8.739 33.411 1.00 89.50 157 GLU A C 1
ATOM 1215 O O . GLU A 1 157 ? -26.205 -7.884 33.455 1.00 89.50 157 GLU A O 1
ATOM 1220 N N . LYS A 1 158 ? -26.777 -10.040 33.312 1.00 89.75 158 LYS A N 1
ATOM 1221 C CA . LYS A 1 158 ? -25.387 -10.515 33.275 1.00 89.75 158 LYS A CA 1
ATOM 1222 C C . LYS A 1 158 ? -24.727 -10.181 31.938 1.00 89.75 158 LYS A C 1
ATOM 1224 O O . LYS A 1 158 ? -23.583 -9.722 31.926 1.00 89.75 158 LYS A O 1
ATOM 1229 N N . ALA A 1 159 ? -25.432 -10.396 30.827 1.00 86.62 159 ALA A N 1
ATOM 1230 C CA . ALA A 1 159 ? -24.956 -10.028 29.494 1.00 86.62 159 ALA A CA 1
ATOM 1231 C C . ALA A 1 159 ? -24.829 -8.505 29.343 1.00 86.62 159 ALA A C 1
ATOM 1233 O O . ALA A 1 159 ? -23.824 -8.016 28.834 1.00 86.62 159 ALA A O 1
ATOM 1234 N N . LYS A 1 160 ? -25.796 -7.754 29.876 1.00 89.75 160 LYS A N 1
ATOM 1235 C CA . LYS A 1 160 ? -25.794 -6.290 29.912 1.00 89.75 160 LYS A CA 1
ATOM 1236 C C . LYS A 1 160 ? -24.600 -5.727 30.678 1.00 89.75 160 LYS A C 1
ATOM 1238 O O . LYS A 1 160 ? -23.909 -4.860 30.157 1.00 89.75 160 LYS A O 1
ATOM 1243 N N . MET A 1 161 ? -24.316 -6.228 31.882 1.00 89.38 161 MET A N 1
ATOM 1244 C CA . MET A 1 161 ? -23.170 -5.759 32.672 1.00 89.38 161 MET A CA 1
ATOM 1245 C C . MET A 1 161 ? -21.829 -6.054 31.986 1.00 89.38 161 MET A C 1
ATOM 1247 O O . MET A 1 161 ? -20.938 -5.206 32.008 1.00 89.38 161 MET A O 1
ATOM 1251 N N . ARG A 1 162 ? -21.694 -7.213 31.325 1.00 89.19 162 ARG A N 1
ATOM 1252 C CA . ARG A 1 162 ? -20.509 -7.529 30.507 1.00 89.19 162 ARG A CA 1
ATOM 1253 C C . ARG A 1 162 ? -20.373 -6.587 29.314 1.00 89.19 162 ARG A C 1
ATOM 1255 O O . ARG A 1 162 ? -19.319 -5.989 29.141 1.00 89.19 162 ARG A O 1
ATOM 1262 N N . ALA A 1 163 ? -21.451 -6.377 28.561 1.00 88.12 163 ALA A N 1
ATOM 1263 C CA . ALA A 1 163 ? -21.461 -5.472 27.416 1.00 88.12 163 ALA A CA 1
ATOM 1264 C C . ALA A 1 163 ? -21.183 -4.010 27.813 1.00 88.12 163 ALA A C 1
ATOM 1266 O O . ALA A 1 163 ? -20.486 -3.308 27.088 1.00 88.12 163 ALA A O 1
ATOM 1267 N N . LEU A 1 164 ? -21.661 -3.551 28.976 1.00 89.31 164 LEU A N 1
ATOM 1268 C CA . LEU A 1 164 ? -21.326 -2.226 29.515 1.00 89.31 164 LEU A CA 1
ATOM 1269 C C . LEU A 1 164 ? -19.843 -2.109 29.887 1.00 89.31 164 LEU A C 1
ATOM 1271 O O . LEU A 1 164 ? -19.237 -1.072 29.624 1.00 89.31 164 LEU A O 1
ATOM 1275 N N . SER A 1 165 ? -19.255 -3.159 30.469 1.00 90.31 165 SER A N 1
ATOM 1276 C CA . SER A 1 165 ? -17.819 -3.201 30.767 1.00 90.31 165 SER A CA 1
ATOM 1277 C C . SER A 1 165 ? -16.983 -3.170 29.486 1.00 90.31 165 SER A C 1
ATOM 1279 O O . SER A 1 165 ? -16.070 -2.355 29.374 1.00 90.31 165 SER A O 1
ATOM 1281 N N . ALA A 1 166 ? -17.340 -3.996 28.498 1.00 89.50 166 ALA A N 1
ATOM 1282 C CA . ALA A 1 166 ? -16.688 -4.022 27.192 1.00 89.50 166 ALA A CA 1
ATOM 1283 C C . ALA A 1 166 ? -16.825 -2.676 26.462 1.00 89.50 166 ALA A C 1
ATOM 1285 O O . ALA A 1 166 ? -15.866 -2.202 25.866 1.00 89.50 166 ALA A O 1
ATOM 1286 N N . HIS A 1 167 ? -17.985 -2.012 26.552 1.00 88.50 167 HIS A N 1
ATOM 1287 C CA . HIS A 1 167 ? -18.214 -0.683 25.969 1.00 88.50 167 HIS A CA 1
ATOM 1288 C C . HIS A 1 167 ? -17.357 0.408 26.617 1.00 88.50 167 HIS A C 1
ATOM 1290 O O . HIS A 1 167 ? -16.810 1.252 25.910 1.00 88.50 167 HIS A O 1
ATOM 1296 N N . ALA A 1 168 ? -17.184 0.374 27.940 1.00 88.38 168 ALA A N 1
ATOM 1297 C CA . ALA A 1 168 ? -16.291 1.298 28.635 1.00 88.38 168 ALA A CA 1
ATOM 1298 C C . ALA A 1 168 ? -14.821 1.091 28.223 1.00 88.38 168 ALA A C 1
ATOM 1300 O O . ALA A 1 168 ? -14.098 2.060 27.991 1.00 88.38 168 ALA A O 1
ATOM 1301 N N . GLU A 1 169 ? -14.386 -0.162 28.072 1.00 89.00 169 GLU A N 1
ATOM 1302 C CA . GLU A 1 169 ? -13.045 -0.483 27.570 1.00 89.00 169 GLU A CA 1
ATOM 1303 C C . GLU A 1 169 ? -12.869 -0.047 26.108 1.00 89.00 169 GLU A C 1
ATOM 1305 O O . GLU A 1 169 ? -11.848 0.539 25.751 1.00 89.00 169 GLU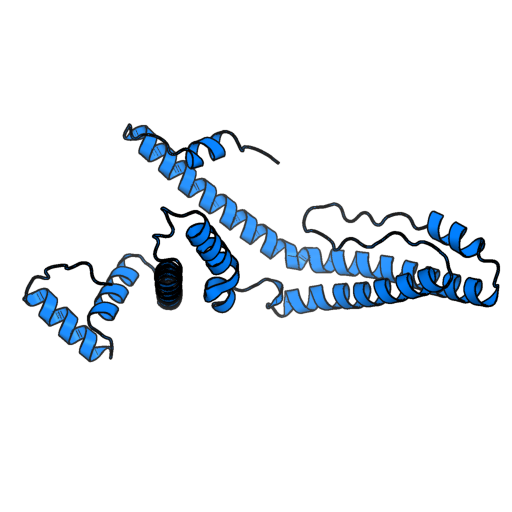 A O 1
ATOM 1310 N N . LEU A 1 170 ? -13.898 -0.228 25.281 1.00 86.50 170 LEU A N 1
ATOM 1311 C CA . LEU A 1 170 ? -13.934 0.211 23.888 1.00 86.50 170 LEU A CA 1
ATOM 1312 C C . LEU A 1 170 ? -13.778 1.739 23.764 1.00 86.50 170 LEU A C 1
ATOM 1314 O O . LEU A 1 170 ? -13.033 2.209 22.907 1.00 86.50 170 LEU A O 1
ATOM 1318 N N . GLN A 1 171 ? -14.421 2.513 24.648 1.00 85.25 171 GLN A N 1
ATOM 1319 C CA . GLN A 1 171 ? -14.253 3.972 24.732 1.00 85.25 171 GLN A CA 1
ATOM 1320 C C . GLN A 1 171 ? -12.830 4.385 25.124 1.00 85.25 171 GLN A C 1
ATOM 1322 O O . GLN A 1 171 ? -12.326 5.397 24.642 1.00 85.25 171 GLN A O 1
ATOM 1327 N N . ASN A 1 172 ? -12.170 3.610 25.983 1.00 87.81 172 ASN A N 1
ATOM 1328 C CA . ASN A 1 172 ? -10.778 3.864 26.339 1.00 87.81 172 ASN A CA 1
ATOM 1329 C C . ASN A 1 172 ? -9.833 3.547 25.165 1.00 87.81 172 ASN A C 1
ATOM 1331 O O . ASN A 1 172 ? -8.945 4.334 24.843 1.00 87.81 172 ASN A O 1
ATOM 1335 N N . LEU A 1 173 ? -10.057 2.423 24.474 1.00 86.19 173 LEU A N 1
ATOM 1336 C CA . LEU A 1 173 ? -9.273 2.041 23.296 1.00 86.19 173 LEU A CA 1
ATOM 1337 C C . LEU A 1 173 ? -9.430 3.026 22.141 1.00 86.19 173 LEU A C 1
ATOM 1339 O O . LEU A 1 173 ? -8.476 3.240 21.405 1.00 86.19 173 LEU A O 1
ATOM 1343 N N . ASP A 1 174 ? -10.596 3.647 21.992 1.00 82.81 174 ASP A N 1
ATOM 1344 C CA . ASP A 1 174 ? -10.803 4.744 21.048 1.00 82.81 174 ASP A CA 1
ATOM 1345 C C . ASP A 1 174 ? -9.835 5.898 21.294 1.00 82.81 174 ASP A C 1
ATOM 1347 O O . ASP A 1 174 ? -9.131 6.328 20.378 1.00 82.81 174 ASP A O 1
ATOM 1351 N N . GLN A 1 175 ? -9.772 6.381 22.533 1.00 82.75 175 GLN A N 1
ATOM 1352 C CA . GLN A 1 175 ? -8.884 7.479 22.897 1.00 82.75 175 GLN A CA 1
ATOM 1353 C C . GLN A 1 175 ? -7.417 7.111 22.628 1.00 82.75 175 GLN A C 1
ATOM 1355 O O . GLN A 1 175 ? -6.703 7.853 21.952 1.00 82.75 175 GLN A O 1
ATOM 1360 N N . LEU A 1 176 ? -7.003 5.912 23.049 1.00 85.19 176 LEU A N 1
ATOM 1361 C CA . LEU A 1 176 ? -5.658 5.389 22.797 1.00 85.19 176 LEU A CA 1
ATOM 1362 C C . LEU A 1 176 ? -5.362 5.234 21.300 1.00 85.19 176 LEU A C 1
ATOM 1364 O O . LEU A 1 176 ? -4.251 5.510 20.849 1.00 85.19 176 LEU A O 1
ATOM 1368 N N . ARG A 1 177 ? -6.354 4.828 20.500 1.00 81.81 177 ARG A N 1
ATOM 1369 C CA . ARG A 1 177 ? -6.224 4.714 19.045 1.00 81.81 177 ARG A CA 1
ATOM 1370 C C . ARG A 1 177 ? -6.037 6.079 18.397 1.00 81.81 177 ARG A C 1
ATOM 1372 O O . ARG A 1 177 ? -5.218 6.199 17.492 1.00 81.81 177 ARG A O 1
ATOM 1379 N N . ALA A 1 178 ? -6.779 7.094 18.835 1.00 79.81 178 ALA A N 1
ATOM 1380 C CA . ALA A 1 178 ? -6.642 8.453 18.321 1.00 79.81 178 ALA A CA 1
ATOM 1381 C C . ALA A 1 178 ? -5.235 9.013 18.590 1.00 79.81 178 ALA A C 1
ATOM 1383 O O . ALA A 1 178 ? -4.615 9.577 17.688 1.00 79.81 178 ALA A O 1
ATOM 1384 N N . GLU A 1 179 ? -4.705 8.788 19.792 1.00 82.38 179 GLU A N 1
ATOM 1385 C CA . GLU A 1 179 ? -3.347 9.181 20.182 1.00 82.38 179 GLU A CA 1
ATOM 1386 C C . GLU A 1 179 ? -2.277 8.422 19.382 1.00 82.38 179 GLU A C 1
ATOM 1388 O O . GLU A 1 179 ? -1.369 9.039 18.822 1.00 82.38 179 GLU A O 1
ATOM 1393 N N . ALA A 1 180 ? -2.423 7.100 19.242 1.00 80.56 180 ALA A N 1
ATOM 1394 C CA . ALA A 1 180 ? -1.504 6.270 18.465 1.00 80.56 180 ALA A CA 1
ATOM 1395 C C . ALA A 1 180 ? -1.498 6.650 16.975 1.00 80.56 180 ALA A C 1
ATOM 1397 O O . ALA A 1 180 ? -0.434 6.757 16.369 1.00 80.56 180 ALA A O 1
ATOM 1398 N N . ILE A 1 181 ? -2.669 6.918 16.384 1.00 77.31 181 ILE A N 1
ATOM 1399 C CA . ILE A 1 181 ? -2.768 7.398 14.999 1.00 77.31 181 ILE A CA 1
ATOM 1400 C C . ILE A 1 181 ? -2.113 8.771 14.854 1.00 77.31 181 ILE A C 1
ATOM 1402 O O . ILE A 1 181 ? -1.405 8.998 13.875 1.00 77.31 181 ILE A O 1
ATOM 1406 N N . GLN A 1 182 ? -2.334 9.686 15.798 1.00 78.19 182 GLN A N 1
ATOM 1407 C CA . GLN A 1 182 ? -1.729 11.013 15.746 1.00 78.19 182 GLN A CA 1
ATOM 1408 C C . GLN A 1 182 ? -0.197 10.936 15.824 1.00 78.19 182 GLN A C 1
ATOM 1410 O O . GLN A 1 182 ? 0.474 11.630 15.066 1.00 78.19 182 GLN A O 1
ATOM 1415 N N . SER A 1 183 ? 0.350 10.052 16.662 1.00 74.50 183 SER A N 1
ATOM 1416 C CA . SER A 1 183 ? 1.793 9.797 16.736 1.00 74.50 183 SER A CA 1
ATOM 1417 C C . SER A 1 183 ? 2.335 9.144 15.457 1.00 74.50 183 SER A C 1
ATOM 1419 O O . SER A 1 183 ? 3.354 9.575 14.922 1.00 74.50 183 SER A O 1
ATOM 1421 N N . ALA A 1 184 ? 1.623 8.165 14.891 1.00 74.06 184 ALA A N 1
ATOM 1422 C CA . ALA A 1 184 ? 2.034 7.527 13.642 1.00 74.06 184 ALA A CA 1
ATOM 1423 C C . ALA A 1 184 ? 1.929 8.452 12.425 1.00 74.06 184 ALA A C 1
ATOM 1425 O O . ALA A 1 184 ? 2.667 8.278 11.457 1.00 74.06 184 ALA A O 1
ATOM 1426 N N . LYS A 1 185 ? 1.034 9.445 12.460 1.00 71.44 185 LYS A N 1
ATOM 1427 C CA . LYS A 1 185 ? 0.836 10.405 11.371 1.00 71.44 185 LYS A CA 1
ATOM 1428 C C . LYS A 1 185 ? 2.117 11.164 11.042 1.00 71.44 185 LYS A C 1
ATOM 1430 O O . LYS A 1 185 ? 2.384 11.372 9.867 1.00 71.44 185 LYS A O 1
ATOM 1435 N N . GLU A 1 186 ? 2.903 11.544 12.044 1.00 69.44 186 GLU A N 1
ATOM 1436 C CA . GLU A 1 186 ? 4.164 12.269 11.845 1.00 69.44 186 GLU A CA 1
ATOM 1437 C C . GLU A 1 186 ? 5.195 11.408 11.105 1.00 69.44 186 GLU A C 1
ATOM 1439 O O . GLU A 1 186 ? 5.823 11.870 10.154 1.00 69.44 186 GLU A O 1
ATOM 1444 N N . VAL A 1 187 ? 5.286 10.123 11.457 1.00 66.94 187 VAL A N 1
ATOM 1445 C CA . VAL A 1 187 ? 6.189 9.164 10.803 1.00 66.94 187 VAL A CA 1
ATOM 1446 C C . VAL A 1 187 ? 5.700 8.818 9.389 1.00 66.94 187 VAL A C 1
ATOM 1448 O O . VAL A 1 187 ? 6.473 8.764 8.436 1.00 66.94 187 VAL A O 1
ATOM 1451 N N . MET A 1 188 ? 4.388 8.645 9.214 1.00 65.62 188 MET A N 1
ATOM 1452 C CA . MET A 1 188 ? 3.780 8.351 7.913 1.00 65.62 188 MET A CA 1
ATOM 1453 C C . MET A 1 188 ? 3.746 9.561 6.967 1.00 65.62 188 MET A C 1
ATOM 1455 O O . MET A 1 188 ? 3.653 9.379 5.752 1.00 65.62 188 MET A O 1
ATOM 1459 N N . MET A 1 189 ? 3.825 10.789 7.490 1.00 67.00 189 MET A N 1
ATOM 1460 C CA . MET A 1 189 ? 3.840 12.016 6.689 1.00 67.00 189 MET A CA 1
ATOM 1461 C C . MET A 1 189 ? 5.058 12.088 5.773 1.00 67.00 189 MET A C 1
ATOM 1463 O O . MET A 1 189 ? 4.887 12.397 4.598 1.00 67.00 189 MET A O 1
ATOM 1467 N N . ALA A 1 190 ? 6.250 11.741 6.265 1.00 63.69 190 ALA A N 1
ATOM 1468 C CA . ALA A 1 190 ? 7.469 11.737 5.453 1.00 63.69 190 ALA A CA 1
ATOM 1469 C C . ALA A 1 190 ? 7.328 10.824 4.222 1.00 63.69 190 ALA A C 1
ATOM 1471 O O . ALA A 1 190 ? 7.742 11.169 3.110 1.00 63.69 190 ALA A O 1
ATOM 1472 N N . TYR A 1 191 ? 6.659 9.683 4.392 1.00 62.53 191 TYR A N 1
ATOM 1473 C CA . TYR A 1 191 ? 6.365 8.791 3.280 1.00 62.53 191 TYR A CA 1
ATOM 1474 C C . TYR A 1 191 ? 5.323 9.368 2.321 1.00 62.53 191 TYR A C 1
ATOM 1476 O O . TYR A 1 191 ? 5.545 9.373 1.112 1.00 62.53 191 TYR A O 1
ATOM 1484 N N . ALA A 1 192 ? 4.211 9.893 2.841 1.00 62.38 192 ALA A N 1
ATOM 1485 C CA . ALA A 1 192 ? 3.171 10.510 2.019 1.00 62.38 192 ALA A CA 1
ATOM 1486 C C . ALA A 1 192 ? 3.711 11.705 1.208 1.00 62.38 192 ALA A C 1
ATOM 1488 O O . ALA A 1 192 ? 3.331 11.906 0.053 1.00 62.38 192 ALA A O 1
ATOM 1489 N N . GLU A 1 193 ? 4.631 12.482 1.782 1.00 65.19 193 GLU A N 1
ATOM 1490 C CA . GLU A 1 193 ? 5.339 13.564 1.098 1.00 65.19 193 GLU A CA 1
ATOM 1491 C C . GLU A 1 193 ? 6.271 13.037 0.005 1.00 65.19 193 GLU A C 1
ATOM 1493 O O . GLU A 1 193 ? 6.265 13.566 -1.107 1.00 65.19 193 GLU A O 1
ATOM 1498 N N . THR A 1 194 ? 7.012 11.962 0.274 1.00 63.88 194 THR A N 1
ATOM 1499 C CA . THR A 1 194 ? 7.897 11.320 -0.712 1.00 63.88 194 THR A CA 1
ATOM 1500 C C . THR A 1 194 ? 7.106 10.713 -1.874 1.00 63.88 194 THR A C 1
ATOM 1502 O O . THR A 1 194 ? 7.457 10.908 -3.038 1.00 63.88 194 THR A O 1
ATOM 1505 N N . GLU A 1 195 ? 5.986 10.047 -1.591 1.00 64.12 195 GLU A N 1
ATOM 1506 C CA . GLU A 1 195 ? 5.061 9.541 -2.606 1.00 64.12 195 GLU A CA 1
ATOM 1507 C C . GLU A 1 195 ? 4.492 10.692 -3.450 1.00 64.12 195 GLU A C 1
ATOM 1509 O O . GLU A 1 195 ? 4.501 10.640 -4.684 1.00 64.12 195 GLU A O 1
ATOM 1514 N N . LYS A 1 196 ? 4.046 11.773 -2.798 1.00 68.94 196 LYS A N 1
ATOM 1515 C CA . LYS A 1 196 ? 3.547 12.980 -3.469 1.00 68.94 196 LYS A CA 1
ATOM 1516 C C . LYS A 1 196 ? 4.613 13.617 -4.362 1.00 68.94 196 LYS A C 1
ATOM 1518 O O . LYS A 1 196 ? 4.289 14.049 -5.472 1.00 68.94 196 LYS A O 1
ATOM 1523 N N . LEU A 1 197 ? 5.868 13.665 -3.915 1.00 67.56 197 LEU A N 1
ATOM 1524 C CA . LEU A 1 197 ? 6.999 14.139 -4.713 1.00 67.56 197 LEU A CA 1
ATOM 1525 C C . LEU A 1 197 ? 7.229 13.245 -5.934 1.00 67.56 197 LEU A C 1
ATOM 1527 O O . LEU A 1 197 ? 7.332 13.770 -7.041 1.00 67.56 197 LEU A O 1
ATOM 1531 N N . GLY A 1 198 ? 7.227 11.920 -5.766 1.00 66.44 198 GLY A N 1
ATOM 1532 C CA . GLY A 1 198 ? 7.353 10.964 -6.871 1.00 66.44 198 GLY A CA 1
ATOM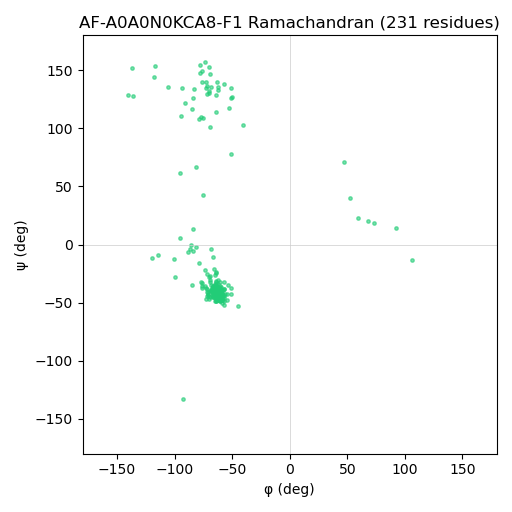 1533 C C . GLY A 1 198 ? 6.245 11.124 -7.917 1.00 66.44 198 GLY A C 1
ATOM 1534 O O . GLY A 1 198 ? 6.526 11.220 -9.112 1.00 66.44 198 GLY A O 1
ATOM 1535 N N . ARG A 1 199 ? 4.989 11.265 -7.474 1.00 65.88 199 ARG A N 1
ATOM 1536 C CA . ARG A 1 199 ? 3.842 11.557 -8.355 1.00 65.88 199 ARG A CA 1
ATOM 1537 C C . ARG A 1 199 ? 4.016 12.881 -9.097 1.00 65.88 199 ARG A C 1
ATOM 1539 O O . ARG A 1 199 ? 3.791 12.938 -10.302 1.00 65.88 199 ARG A O 1
ATOM 1546 N N . SER A 1 200 ? 4.444 13.928 -8.393 1.00 68.88 200 SER A N 1
ATOM 1547 C CA . SER A 1 200 ? 4.675 15.255 -8.981 1.00 68.88 200 SER A CA 1
ATOM 1548 C C . SER A 1 200 ? 5.807 15.234 -10.014 1.00 68.88 200 SER A C 1
ATOM 1550 O O . SER A 1 200 ? 5.719 15.902 -11.045 1.00 68.88 200 SER A O 1
ATOM 1552 N N . LEU A 1 201 ? 6.864 14.457 -9.759 1.00 68.56 201 LEU A N 1
ATOM 1553 C CA . LEU A 1 201 ? 7.986 14.276 -10.677 1.00 68.56 201 LEU A CA 1
ATOM 1554 C C . LEU A 1 201 ? 7.538 13.568 -11.957 1.00 68.56 201 LEU A C 1
ATOM 1556 O O . LEU A 1 201 ? 7.814 14.064 -13.047 1.00 68.56 201 LEU A O 1
ATOM 1560 N N . TRP A 1 202 ? 6.806 12.459 -11.823 1.00 69.00 202 TRP A N 1
ATOM 1561 C CA . TRP A 1 202 ? 6.239 11.739 -12.962 1.00 69.00 202 TRP A CA 1
ATOM 1562 C C . TRP A 1 202 ? 5.346 12.651 -13.806 1.00 69.00 202 TRP A C 1
ATOM 1564 O O . TRP A 1 202 ? 5.555 12.779 -15.008 1.00 69.00 202 TRP A O 1
ATOM 1574 N N . GLN A 1 203 ? 4.430 13.380 -13.162 1.00 65.81 203 GLN A N 1
ATOM 1575 C CA . GLN A 1 203 ? 3.569 14.351 -13.840 1.00 65.81 203 GLN A CA 1
ATOM 1576 C C . GLN A 1 203 ? 4.370 15.409 -14.600 1.00 65.81 203 GLN A C 1
ATOM 1578 O O . GLN A 1 203 ? 4.014 15.758 -15.723 1.00 65.81 203 GLN A O 1
ATOM 1583 N N . ARG A 1 204 ? 5.449 15.936 -14.010 1.00 72.12 204 ARG A N 1
ATOM 1584 C CA . ARG A 1 204 ? 6.313 16.904 -14.692 1.00 72.12 204 ARG A CA 1
ATOM 1585 C C . ARG A 1 204 ? 6.955 16.293 -15.938 1.00 72.12 204 ARG A C 1
ATOM 1587 O O . ARG A 1 204 ? 6.876 16.919 -16.988 1.00 72.12 204 ARG A O 1
ATOM 1594 N N . ILE A 1 205 ? 7.526 15.091 -15.837 1.00 72.94 205 ILE A N 1
ATOM 1595 C CA . ILE A 1 205 ? 8.163 14.400 -16.970 1.00 72.94 205 ILE A CA 1
ATOM 1596 C C . ILE A 1 205 ? 7.151 14.183 -18.098 1.00 72.94 205 ILE A C 1
ATOM 1598 O O . ILE A 1 205 ? 7.396 14.608 -19.224 1.00 72.94 205 ILE A O 1
ATOM 1602 N N . THR A 1 206 ? 5.976 13.627 -17.792 1.00 69.62 206 THR A N 1
ATOM 1603 C CA . THR A 1 206 ? 4.929 13.385 -18.795 1.00 69.62 206 THR A CA 1
ATOM 1604 C C . THR A 1 206 ? 4.440 14.686 -19.443 1.00 69.62 206 THR A C 1
ATOM 1606 O O . THR A 1 206 ? 4.237 14.741 -20.657 1.00 69.62 206 THR A O 1
ATOM 1609 N N . ASN A 1 207 ? 4.292 15.767 -18.668 1.00 69.81 207 ASN A N 1
ATOM 1610 C CA . ASN A 1 207 ? 3.907 17.079 -19.197 1.00 69.81 207 ASN A CA 1
ATOM 1611 C C . ASN A 1 207 ? 4.982 17.678 -20.115 1.00 69.81 207 ASN A C 1
ATOM 1613 O O . ASN A 1 207 ? 4.652 18.246 -21.160 1.00 69.81 207 ASN A O 1
ATOM 1617 N N . ASP A 1 208 ? 6.256 17.558 -19.742 1.00 76.50 208 ASP A N 1
ATOM 1618 C CA . ASP A 1 208 ? 7.377 18.045 -20.544 1.00 76.50 208 ASP A CA 1
ATOM 1619 C C . ASP A 1 208 ? 7.504 17.252 -21.852 1.00 76.50 208 ASP A C 1
ATOM 1621 O O . ASP A 1 208 ? 7.651 17.856 -22.917 1.00 76.50 208 ASP A O 1
ATOM 1625 N N . GLU A 1 209 ? 7.353 15.926 -21.810 1.00 73.69 209 GLU A N 1
ATOM 1626 C CA . GLU A 1 209 ? 7.317 15.063 -22.997 1.00 73.69 209 GLU A CA 1
ATOM 1627 C C . GLU A 1 209 ? 6.153 15.432 -23.923 1.00 73.69 209 GLU A C 1
ATOM 1629 O O . GLU A 1 209 ? 6.362 15.680 -25.113 1.00 73.69 209 GLU A O 1
ATOM 1634 N N . THR A 1 210 ? 4.944 15.581 -23.375 1.00 71.06 210 THR A N 1
ATOM 1635 C CA . THR A 1 210 ? 3.753 15.997 -24.135 1.00 71.06 210 THR A CA 1
ATOM 1636 C C . THR A 1 210 ? 3.977 17.356 -24.808 1.00 71.06 210 THR A C 1
ATOM 1638 O O . THR A 1 210 ? 3.671 17.550 -25.988 1.00 71.06 210 THR A O 1
ATOM 1641 N N . ARG A 1 211 ? 4.578 18.313 -24.088 1.00 74.69 211 ARG A N 1
ATOM 1642 C CA . ARG A 1 211 ? 4.909 19.640 -24.624 1.00 74.69 211 ARG A CA 1
ATOM 1643 C C . ARG A 1 211 ? 5.942 19.559 -25.747 1.00 74.69 211 ARG A C 1
ATOM 1645 O O . ARG A 1 211 ? 5.786 20.245 -26.757 1.00 74.69 211 ARG A O 1
ATOM 1652 N N . GLN A 1 212 ? 6.980 18.739 -25.596 1.00 78.12 212 GLN A N 1
ATOM 1653 C CA . GLN A 1 212 ? 7.988 18.535 -26.636 1.00 78.12 212 GLN A CA 1
ATOM 1654 C C . GLN A 1 212 ? 7.379 17.918 -27.899 1.00 78.12 212 GLN A C 1
ATOM 1656 O O . GLN A 1 212 ? 7.643 18.412 -28.992 1.00 78.12 212 GLN A O 1
ATOM 1661 N N . ARG A 1 213 ? 6.523 16.901 -27.764 1.00 73.62 213 ARG A N 1
ATOM 1662 C CA . ARG A 1 213 ? 5.841 16.248 -28.895 1.00 73.62 213 ARG A CA 1
ATOM 1663 C C . ARG A 1 213 ? 4.926 17.205 -29.642 1.00 73.62 213 ARG A C 1
ATOM 1665 O O . ARG A 1 213 ? 5.021 17.309 -30.863 1.00 73.62 213 ARG A O 1
ATOM 1672 N N . ARG A 1 214 ? 4.148 18.007 -28.908 1.00 76.94 214 ARG A N 1
ATOM 1673 C CA . ARG A 1 214 ? 3.345 19.091 -29.486 1.00 76.94 214 ARG A CA 1
ATOM 1674 C C . ARG A 1 214 ? 4.205 20.089 -30.263 1.00 76.94 214 ARG A C 1
ATOM 1676 O O . ARG A 1 214 ? 3.838 20.468 -31.369 1.00 76.94 214 ARG A O 1
ATOM 1683 N N . ASN A 1 215 ? 5.348 20.501 -29.714 1.00 79.69 215 ASN A N 1
ATOM 1684 C CA . ASN A 1 215 ? 6.267 21.417 -30.399 1.00 79.69 215 ASN A CA 1
ATOM 1685 C C . ASN A 1 215 ? 6.882 20.800 -31.669 1.00 79.69 215 ASN A C 1
ATOM 1687 O O . ASN A 1 215 ? 7.241 21.538 -32.582 1.00 79.69 215 ASN A O 1
ATOM 1691 N N . ARG A 1 216 ? 6.995 19.466 -31.732 1.00 83.69 216 ARG A N 1
ATOM 1692 C CA . ARG A 1 216 ? 7.443 18.713 -32.914 1.00 83.69 216 ARG A CA 1
ATOM 1693 C C . ARG A 1 216 ? 6.314 18.384 -33.902 1.00 83.69 216 ARG A C 1
ATOM 1695 O O . ARG A 1 216 ? 6.599 17.846 -34.964 1.00 83.69 216 ARG A O 1
ATOM 1702 N N . GLY A 1 217 ? 5.061 18.725 -33.586 1.00 82.38 217 GLY A N 1
ATOM 1703 C CA . GLY A 1 217 ? 3.897 18.436 -34.432 1.00 82.38 217 GLY A CA 1
ATOM 1704 C C . GLY A 1 217 ? 3.469 16.964 -34.438 1.00 82.38 217 GLY A C 1
ATOM 1705 O O . GLY A 1 217 ? 2.774 16.544 -35.357 1.00 82.38 217 GLY A O 1
ATOM 1706 N N . GLU A 1 218 ? 3.891 16.179 -33.445 1.00 80.69 218 GLU A N 1
ATOM 1707 C CA . GLU A 1 218 ? 3.483 14.779 -33.289 1.00 80.69 218 GLU A CA 1
ATOM 1708 C C . GLU A 1 218 ? 2.050 14.677 -32.735 1.00 80.69 218 GLU A C 1
ATOM 1710 O O . GLU A 1 218 ? 1.615 15.526 -31.950 1.00 80.69 218 GLU A O 1
ATOM 1715 N N . GLU A 1 219 ? 1.321 13.620 -33.112 1.00 75.00 219 GLU A N 1
ATOM 1716 C CA . GLU A 1 219 ? 0.011 13.314 -32.527 1.00 75.00 219 GLU A CA 1
ATOM 1717 C C . GLU A 1 219 ? 0.134 13.021 -31.023 1.00 75.00 219 GLU A C 1
ATOM 1719 O O . GLU A 1 219 ? 0.995 12.250 -30.588 1.00 75.00 219 GLU A O 1
ATOM 1724 N N . MET A 1 220 ? -0.747 13.640 -30.231 1.00 68.38 220 MET A N 1
ATOM 1725 C CA . MET A 1 220 ? -0.852 13.382 -28.793 1.00 68.38 220 MET A CA 1
ATOM 1726 C C . MET A 1 220 ? -1.495 12.018 -28.550 1.00 68.38 220 MET A C 1
ATOM 1728 O O . MET A 1 220 ? -2.465 11.652 -29.217 1.00 68.38 220 MET A O 1
ATOM 1732 N N . ARG A 1 221 ? -0.992 11.279 -27.562 1.00 71.25 221 ARG A N 1
ATOM 1733 C CA . ARG A 1 221 ? -1.591 10.002 -27.170 1.00 71.25 221 ARG A CA 1
ATOM 1734 C C . ARG A 1 221 ? -2.843 10.221 -26.310 1.00 71.25 221 ARG A C 1
ATOM 1736 O O . ARG A 1 221 ? -3.004 11.243 -25.646 1.00 71.25 221 ARG A O 1
ATOM 1743 N N . VAL A 1 222 ? -3.759 9.253 -26.323 1.00 60.44 222 VAL A N 1
ATOM 1744 C CA . VAL A 1 222 ? -5.045 9.343 -25.602 1.00 60.44 222 VAL A CA 1
ATOM 1745 C C . VAL A 1 222 ? -4.845 9.411 -24.084 1.00 60.44 222 VAL A C 1
ATOM 1747 O O . VAL A 1 222 ? -5.546 10.152 -23.401 1.00 60.44 222 VAL A O 1
ATOM 1750 N N . ASP A 1 223 ? -3.859 8.697 -23.555 1.00 59.09 223 ASP A N 1
ATOM 1751 C CA . ASP A 1 223 ? -3.423 8.782 -22.162 1.00 59.09 223 ASP A CA 1
ATOM 1752 C C . ASP A 1 223 ? -2.897 10.184 -21.809 1.00 59.09 223 ASP A C 1
ATOM 1754 O O . ASP A 1 223 ? -3.279 10.720 -20.772 1.00 59.09 223 ASP A O 1
ATOM 1758 N N . GLU A 1 224 ? -2.140 10.839 -22.694 1.00 60.09 224 GLU A N 1
ATOM 1759 C CA . GLU A 1 224 ? -1.674 12.230 -22.520 1.00 60.09 224 GLU A CA 1
ATOM 1760 C C . GLU A 1 224 ? -2.849 13.239 -22.496 1.00 60.09 224 GLU A C 1
ATOM 1762 O O . GLU A 1 224 ? -2.824 14.222 -21.750 1.00 60.09 224 GLU A O 1
ATOM 1767 N N . LEU A 1 225 ? -3.923 12.975 -23.255 1.00 56.06 225 LEU A N 1
ATOM 1768 C CA . LEU A 1 225 ? -5.150 13.784 -23.257 1.00 56.06 225 LEU A CA 1
ATOM 1769 C C . LEU A 1 225 ? -5.956 13.628 -21.966 1.00 56.06 225 LEU A C 1
ATOM 1771 O O . LEU A 1 225 ? -6.429 14.626 -21.422 1.00 56.06 225 LEU A O 1
ATOM 1775 N N . VAL A 1 226 ? -6.093 12.406 -21.443 1.00 53.59 226 VAL A N 1
ATOM 1776 C CA . VAL A 1 226 ? -6.791 12.161 -20.170 1.00 53.59 226 VAL A CA 1
ATOM 1777 C C . VAL A 1 226 ? -6.147 12.978 -19.044 1.00 53.59 226 VAL A C 1
ATOM 1779 O O . VAL A 1 226 ? -6.867 13.580 -18.255 1.00 53.59 226 VAL A O 1
ATOM 1782 N N . TRP A 1 227 ? -4.820 13.130 -19.017 1.00 51.84 227 TRP A N 1
ATOM 1783 C CA . TRP A 1 227 ? -4.122 13.927 -17.996 1.00 51.84 227 TRP A CA 1
ATOM 1784 C C . TRP A 1 227 ? -4.301 15.449 -18.120 1.00 51.84 227 TRP A C 1
ATOM 1786 O O . TRP A 1 227 ? -4.253 16.146 -17.106 1.00 51.84 227 TRP A O 1
ATOM 1796 N N . LEU A 1 228 ? -4.577 15.980 -19.316 1.00 47.69 228 LEU A N 1
ATOM 1797 C CA . LEU A 1 228 ? -4.923 17.400 -19.497 1.00 47.69 228 LEU A CA 1
ATOM 1798 C C . LEU A 1 228 ? -6.305 17.745 -18.916 1.00 47.69 228 LEU A C 1
ATOM 1800 O O . LEU A 1 228 ? -6.530 18.885 -18.503 1.00 47.69 228 LEU A O 1
ATOM 1804 N N . PHE A 1 229 ? -7.216 16.767 -18.865 1.00 42.53 229 PHE A N 1
ATOM 1805 C CA . PHE A 1 229 ? -8.579 16.931 -18.348 1.00 42.53 229 PHE A CA 1
ATOM 1806 C C . PHE A 1 229 ? -8.753 16.420 -16.910 1.00 42.53 229 PHE A C 1
ATOM 1808 O O . PHE A 1 229 ? -9.567 16.969 -16.163 1.00 42.53 229 PHE A O 1
ATOM 1815 N N . VAL A 1 230 ? -7.960 15.436 -16.473 1.00 40.31 230 VAL A N 1
ATOM 1816 C CA . VAL A 1 230 ? -7.905 14.955 -15.082 1.00 40.31 230 VAL A CA 1
ATOM 1817 C C . VAL A 1 230 ? -7.021 15.894 -14.263 1.00 40.31 230 VAL A C 1
ATOM 1819 O O . VAL A 1 230 ? -5.939 15.575 -13.782 1.00 40.31 230 VAL A O 1
ATOM 1822 N N . ARG A 1 231 ? -7.514 17.115 -14.102 1.00 39.78 231 ARG A N 1
ATOM 1823 C CA . ARG A 1 231 ? -7.046 18.066 -13.102 1.00 39.78 231 ARG A CA 1
ATOM 1824 C C . ARG A 1 231 ? -7.956 17.957 -11.879 1.00 39.78 231 ARG A C 1
ATOM 1826 O O . ARG A 1 231 ? -8.683 18.903 -11.608 1.00 39.78 231 ARG A O 1
ATOM 1833 N N . TRP A 1 232 ? -8.028 16.806 -11.210 1.00 37.00 232 TRP A N 1
ATOM 1834 C CA . TRP A 1 232 ? -9.066 16.603 -10.189 1.00 37.00 232 TRP A CA 1
ATOM 1835 C C . TRP A 1 232 ? -8.595 15.859 -8.935 1.00 37.00 232 TRP A C 1
ATOM 1837 O O . TRP A 1 232 ? -8.089 14.747 -9.036 1.00 37.00 232 TRP A O 1
ATOM 1847 N N . LEU A 1 233 ? -8.919 16.515 -7.806 1.00 33.44 233 LEU A N 1
ATOM 1848 C CA . LEU A 1 233 ? -9.254 16.009 -6.462 1.00 33.44 233 LEU A CA 1
ATOM 1849 C C . LEU A 1 233 ? -8.135 15.453 -5.579 1.00 33.44 233 LEU A C 1
ATOM 1851 O O . LEU A 1 233 ? -7.575 14.384 -5.886 1.00 33.44 233 LEU A O 1
#

Foldseek 3Di:
DDPPDDDDPVVLVVLVVVCVVVVHDSVVSVVVVVCVVVVHDPLNSVLVVQLVVVLVVLCVVVVHHLVVDPVSVVVSVVCVVCNSVVVSPPPDLCVPPVLVVLVVQLVVLVVLLVVLQVLLVVLVFHDDDDDDDDPPDDPDDDDCPNRLVRLVPRPPPVSSVSNVVSVVVSVVSSVVNVVSVVVSCVSCVVVVVVVVVVVVVVLVVLVVVQVVCVVVVHDDDPVSVVSVVPPDD

Sequence (233 aa):
MLIGTRFDPDVFQRFTADASHSDRSLPHEVEYRASILAGVNEPTLQLISQLISRIQDLEKVTKKCWHEDLETWAAVSVMLSEGPIRTAKPLLPGEEAEIRAAIVPIREIYDRQCALVTEIASAGATVVDFAWPTVGRGLGMPPRHTEKAAISAIKDEKAKMRALSAHAELQNLDQLRAEAIQSAKEVMMAYAETEKLGRSLWQRITNDETRQRRNRGEEMRVDELVWLFVRWL

Solvent-accessible surface area (backbone atoms only — not comparable to full-atom values): 13444 Å² total; per-residue (Å²): 133,85,70,90,71,83,66,57,71,69,59,45,53,50,47,47,53,51,8,62,73,66,78,40,54,53,70,54,40,52,52,51,52,54,25,58,76,69,72,48,52,69,72,58,50,56,51,51,54,50,47,54,54,50,48,54,53,49,28,62,73,70,71,39,56,47,93,80,32,71,69,44,31,50,53,46,54,51,40,60,68,65,32,62,58,53,71,68,48,69,87,50,67,71,73,40,70,69,41,32,63,36,46,50,62,42,50,56,45,47,56,51,45,53,52,38,48,52,52,27,40,74,54,74,25,75,69,86,81,83,78,77,88,52,93,88,61,81,89,74,75,80,81,64,67,66,37,55,55,46,35,70,66,42,84,52,64,70,47,27,54,50,30,51,51,39,49,54,50,45,57,50,47,48,55,54,41,55,52,37,48,58,60,27,44,64,62,49,43,61,53,54,51,50,52,50,49,52,54,52,50,52,52,49,53,55,51,52,50,53,51,52,37,53,75,71,70,48,87,81,53,71,72,64,51,51,56,74,70,60,78,72,136

pLDDT: mean 73.18, std 13.53, range [33.44, 92.0]

Mean predicted aligned error: 15.99 Å